Protein AF-A0A803LRV8-F1 (afdb_monomer)

Solvent-accessible surface area (backbone atoms only — not comparable to full-atom values): 10535 Å² total; per-residue (Å²): 112,64,69,65,28,49,77,67,75,46,43,37,45,46,74,54,75,53,70,78,48,88,88,41,68,70,56,27,52,53,43,50,54,52,35,53,53,49,38,50,53,53,53,70,73,47,57,72,76,58,30,72,78,51,70,85,55,91,39,33,21,61,47,45,51,51,50,50,62,68,47,49,60,54,51,52,56,48,49,52,49,48,52,51,52,57,74,69,48,54,33,82,89,49,55,65,70,59,40,48,52,55,53,48,55,49,51,55,52,51,52,74,70,55,84,71,82,88,80,89,73,87,46,74,67,55,50,53,49,51,53,52,50,52,51,54,52,43,50,50,52,28,51,54,52,62,73,20,50,52,76,85,48,49,67,59,50,53,55,52,71,67,40,96,63,73,62,52,54,68,59,49,46,69,68,48,58,81,69,76,118

pLDDT: mean 90.49, std 6.74, range [59.91, 97.62]

Mean predicted aligned error: 8.5 Å

InterPro domains:
  IPR061502 Copia/RE1/RE2-like, N-terminal domain [PF14223] (1-114)

Organism: Chenopodium quinoa (NCBI:txid63459)

Structure (mmCIF, N/CA/C/O backbone):
data_AF-A0A803LRV8-F1
#
_entry.id   AF-A0A803LRV8-F1
#
loop_
_atom_site.group_PDB
_atom_site.id
_atom_site.type_symbol
_atom_site.label_atom_id
_atom_site.label_alt_id
_atom_site.label_comp_id
_atom_site.label_asym_id
_atom_site.label_entity_id
_atom_site.label_seq_id
_atom_site.pdbx_PDB_ins_code
_atom_site.Cartn_x
_atom_site.Cartn_y
_atom_site.Cartn_z
_atom_site.occupancy
_atom_site.B_iso_or_equiv
_atom_site.auth_seq_id
_atom_site.auth_comp_id
_atom_site.auth_asym_id
_atom_site.auth_atom_id
_atom_site.pdbx_PDB_model_num
ATOM 1 N N . MET A 1 1 ? 4.566 -6.735 -13.066 1.00 74.75 1 MET A N 1
ATOM 2 C CA . MET A 1 1 ? 5.492 -6.751 -14.225 1.00 74.75 1 MET A CA 1
ATOM 3 C C . MET A 1 1 ? 6.902 -6.324 -13.827 1.00 74.75 1 MET A C 1
ATOM 5 O O . MET A 1 1 ? 7.850 -7.004 -14.194 1.00 74.75 1 MET A O 1
ATOM 9 N N . GLU A 1 2 ? 7.043 -5.263 -13.033 1.00 77.44 2 GLU A N 1
ATOM 10 C CA . GLU A 1 2 ? 8.333 -4.722 -12.584 1.00 77.44 2 GLU A CA 1
ATOM 11 C C . GLU A 1 2 ? 9.265 -5.753 -11.921 1.00 77.44 2 GLU A C 1
ATOM 13 O O . GLU A 1 2 ? 10.385 -5.941 -12.388 1.00 77.44 2 GLU A O 1
ATOM 18 N N . ILE A 1 3 ? 8.775 -6.519 -10.937 1.00 81.81 3 ILE A N 1
ATOM 19 C CA . ILE A 1 3 ? 9.545 -7.584 -10.259 1.00 81.81 3 ILE A CA 1
ATOM 20 C C . ILE A 1 3 ? 10.096 -8.617 -11.260 1.00 81.81 3 ILE A C 1
ATOM 22 O O . ILE A 1 3 ? 11.257 -9.018 -11.180 1.00 81.81 3 ILE A O 1
ATOM 26 N N . ALA A 1 4 ? 9.289 -9.020 -12.246 1.00 84.81 4 ALA A N 1
ATOM 27 C CA . ALA A 1 4 ? 9.693 -10.002 -13.254 1.00 84.81 4 ALA A CA 1
ATOM 28 C C . ALA A 1 4 ? 10.779 -9.458 -14.201 1.00 84.81 4 ALA A C 1
ATOM 30 O O . ALA A 1 4 ? 11.681 -10.198 -14.601 1.00 84.81 4 ALA A O 1
ATOM 31 N N . LEU A 1 5 ? 10.721 -8.167 -14.545 1.00 88.00 5 LEU A N 1
ATOM 32 C CA . LEU A 1 5 ? 11.748 -7.498 -15.348 1.00 88.00 5 LEU A CA 1
ATOM 33 C C . LEU A 1 5 ? 13.034 -7.274 -14.547 1.00 88.00 5 LEU A C 1
ATOM 35 O O . LEU A 1 5 ? 14.124 -7.505 -15.076 1.00 88.00 5 LEU A O 1
ATOM 39 N N . ALA A 1 6 ? 12.917 -6.876 -13.279 1.00 85.56 6 ALA A N 1
ATOM 40 C CA . ALA A 1 6 ? 14.042 -6.706 -12.364 1.00 85.56 6 ALA A CA 1
ATOM 41 C C . ALA A 1 6 ? 14.796 -8.030 -12.161 1.00 85.56 6 ALA A C 1
ATOM 43 O O . ALA A 1 6 ? 16.011 -8.078 -12.355 1.00 85.56 6 ALA A O 1
ATOM 44 N N . GLY A 1 7 ? 14.076 -9.132 -11.920 1.00 82.00 7 GLY A N 1
ATOM 45 C CA . GLY A 1 7 ? 14.662 -10.473 -11.801 1.00 82.00 7 GLY A CA 1
ATOM 46 C C . GLY A 1 7 ? 15.408 -10.947 -13.057 1.00 82.00 7 GLY A C 1
ATOM 47 O O . GLY A 1 7 ? 16.324 -11.759 -12.962 1.00 82.00 7 GLY A O 1
ATOM 48 N N . LYS A 1 8 ? 15.074 -10.407 -14.238 1.00 89.19 8 LYS A N 1
ATOM 49 C CA . LYS A 1 8 ? 15.756 -10.690 -15.515 1.00 89.19 8 LYS A CA 1
ATOM 50 C C . LYS A 1 8 ? 16.789 -9.631 -15.913 1.00 89.19 8 LYS A C 1
ATOM 52 O O . LYS A 1 8 ? 17.309 -9.703 -17.024 1.00 89.19 8 LYS A O 1
ATOM 57 N N . ARG A 1 9 ? 17.071 -8.644 -15.050 1.00 87.62 9 ARG A N 1
ATOM 58 C CA . ARG A 1 9 ? 17.944 -7.485 -15.336 1.00 87.62 9 ARG A CA 1
ATOM 59 C C . ARG A 1 9 ? 17.515 -6.686 -16.577 1.00 87.62 9 ARG A C 1
ATOM 61 O O . ARG A 1 9 ? 18.342 -6.125 -17.285 1.00 87.62 9 ARG A O 1
ATOM 68 N N . LYS A 1 10 ? 16.210 -6.642 -16.852 1.00 90.88 10 LYS A N 1
ATOM 69 C CA . LYS A 1 10 ? 15.618 -5.989 -18.033 1.00 90.88 10 LYS A CA 1
ATOM 70 C C . LYS A 1 10 ? 14.847 -4.709 -17.708 1.00 90.88 10 LYS A C 1
ATOM 72 O O . LYS A 1 10 ? 14.359 -4.057 -18.624 1.00 90.88 10 LYS A O 1
ATOM 77 N N . LEU A 1 11 ? 14.764 -4.319 -16.433 1.00 89.31 11 LEU A N 1
ATOM 78 C CA . LEU A 1 11 ? 14.016 -3.131 -16.000 1.00 89.31 11 LEU A CA 1
ATOM 79 C C . LEU A 1 11 ? 14.472 -1.846 -16.718 1.00 89.31 11 LEU A C 1
ATOM 81 O O . LEU A 1 11 ? 13.642 -1.024 -17.093 1.00 89.31 11 LEU A O 1
ATOM 85 N N . GLY A 1 12 ? 15.773 -1.727 -17.004 1.00 88.31 12 GLY A N 1
ATOM 86 C CA . GLY A 1 12 ? 16.351 -0.553 -17.660 1.00 88.31 12 GLY A CA 1
ATOM 87 C C . GLY A 1 12 ? 15.839 -0.252 -19.076 1.00 88.31 12 GLY A C 1
ATOM 88 O O . GLY A 1 12 ? 15.931 0.885 -19.526 1.00 88.31 12 GLY A O 1
ATOM 89 N N . PHE A 1 13 ? 15.271 -1.240 -19.774 1.00 92.06 13 PHE A N 1
ATOM 90 C CA . PHE A 1 13 ? 14.656 -1.049 -21.097 1.00 92.06 13 PHE A CA 1
ATOM 91 C C . PHE A 1 13 ? 13.281 -0.372 -21.022 1.00 92.06 13 PHE A C 1
ATOM 93 O O . PHE A 1 13 ? 12.809 0.197 -22.004 1.00 92.06 13 PHE A O 1
ATOM 100 N N . VAL A 1 14 ? 12.619 -0.466 -19.870 1.00 91.75 14 VAL A N 1
ATOM 101 C CA . VAL A 1 14 ? 11.311 0.142 -19.614 1.00 91.75 14 VAL A CA 1
ATOM 102 C C . VAL A 1 14 ? 11.492 1.536 -19.017 1.00 91.75 14 VAL A C 1
ATOM 104 O O . VAL A 1 14 ? 10.871 2.491 -19.474 1.00 91.75 14 VAL A O 1
ATOM 107 N N . THR A 1 15 ? 12.425 1.682 -18.074 1.00 87.56 15 THR A N 1
ATOM 108 C CA . THR A 1 15 ? 12.762 2.979 -17.462 1.00 87.56 15 THR A CA 1
ATOM 109 C C . THR A 1 15 ? 13.596 3.889 -18.371 1.00 87.56 15 THR A C 1
ATOM 111 O O . THR A 1 15 ? 13.808 5.052 -18.042 1.00 87.56 15 THR A O 1
ATOM 114 N N . GLY A 1 16 ? 14.106 3.373 -19.495 1.00 88.25 16 GLY A N 1
ATOM 115 C CA . GLY A 1 16 ? 14.951 4.121 -20.431 1.00 88.25 16 GLY A CA 1
ATOM 116 C C . GLY A 1 16 ? 16.384 4.361 -19.939 1.00 88.25 16 GLY A C 1
ATOM 117 O O . GLY A 1 16 ? 17.140 5.094 -20.580 1.00 88.25 16 GLY A O 1
ATOM 118 N N . THR A 1 17 ? 16.789 3.748 -18.820 1.00 89.38 17 THR A N 1
ATOM 119 C CA . THR A 1 17 ? 18.164 3.856 -18.307 1.00 89.38 17 THR A CA 1
ATOM 120 C C . THR A 1 17 ? 19.165 3.076 -19.160 1.00 89.38 17 THR A C 1
ATOM 122 O O . THR A 1 17 ? 20.326 3.472 -19.242 1.00 89.38 17 THR A O 1
ATOM 125 N N . LEU A 1 18 ? 18.728 2.004 -19.833 1.00 89.38 18 LEU A N 1
ATOM 126 C CA . LEU A 1 18 ? 19.538 1.259 -20.801 1.00 89.38 18 LEU A CA 1
ATOM 127 C C . LEU A 1 18 ? 19.346 1.830 -22.206 1.00 89.38 18 LEU A C 1
ATOM 129 O O . LEU A 1 18 ? 18.330 1.581 -22.858 1.00 89.38 18 LEU A O 1
ATOM 133 N N . ARG A 1 19 ? 20.350 2.565 -22.684 1.00 88.81 19 ARG A N 1
ATOM 134 C CA . ARG A 1 19 ? 20.363 3.153 -24.027 1.00 88.81 19 ARG A CA 1
ATOM 135 C C . ARG A 1 19 ? 20.983 2.200 -25.041 1.00 88.81 19 ARG A C 1
ATOM 137 O O . ARG A 1 19 ? 21.849 1.398 -24.697 1.00 88.81 19 ARG A O 1
ATOM 144 N N . LYS A 1 20 ? 20.521 2.311 -26.283 1.00 89.56 20 LYS A N 1
ATOM 145 C CA . LYS A 1 20 ? 21.106 1.611 -27.420 1.00 89.56 20 LYS A CA 1
ATOM 146 C C . LYS A 1 20 ? 22.528 2.128 -27.654 1.00 89.56 20 LYS A C 1
ATOM 148 O O . LYS A 1 20 ? 22.753 3.336 -27.632 1.00 89.56 20 LYS A O 1
ATOM 153 N N . ASP A 1 21 ? 23.461 1.204 -27.847 1.00 89.62 21 ASP A N 1
ATOM 154 C CA . ASP A 1 21 ? 24.819 1.518 -28.289 1.00 89.62 21 ASP A CA 1
ATOM 155 C C . ASP A 1 21 ? 24.792 1.740 -29.809 1.00 89.62 21 ASP A C 1
ATOM 157 O O . ASP A 1 21 ? 24.164 0.964 -30.533 1.00 89.62 21 ASP A O 1
ATOM 161 N N . HIS A 1 22 ? 25.399 2.827 -30.280 1.00 90.00 22 HIS A N 1
ATOM 162 C CA . HIS A 1 22 ? 25.436 3.186 -31.700 1.00 90.00 22 HIS A CA 1
ATOM 163 C C . HIS A 1 22 ? 26.793 2.905 -32.350 1.00 90.00 22 HIS A C 1
ATOM 165 O O . HIS A 1 22 ? 26.866 2.880 -33.577 1.00 90.00 22 HIS A O 1
ATOM 171 N N . ASP A 1 23 ? 27.829 2.664 -31.545 1.00 92.62 23 ASP A N 1
ATOM 172 C CA . ASP A 1 23 ? 29.198 2.447 -32.011 1.00 92.62 23 ASP A CA 1
ATOM 173 C C . ASP A 1 23 ? 29.531 0.946 -32.102 1.00 92.62 23 ASP A C 1
ATOM 175 O O . ASP A 1 23 ? 30.424 0.544 -32.847 1.00 92.62 23 ASP A O 1
ATOM 179 N N . ASP A 1 24 ? 28.792 0.102 -31.372 1.00 94.38 24 ASP A N 1
ATOM 180 C CA . ASP A 1 24 ? 28.942 -1.356 -31.349 1.00 94.38 24 ASP A CA 1
ATOM 181 C C . ASP A 1 24 ? 27.703 -2.055 -31.939 1.00 94.38 24 ASP A C 1
ATOM 183 O O . ASP A 1 24 ? 26.645 -2.150 -31.308 1.00 94.38 24 ASP A O 1
ATOM 187 N N . GLU A 1 25 ? 27.840 -2.571 -33.164 1.00 92.62 25 GLU A N 1
ATOM 188 C CA . GLU A 1 25 ? 26.757 -3.227 -33.910 1.00 92.62 25 GLU A CA 1
ATOM 189 C C . GLU A 1 25 ? 26.212 -4.475 -33.195 1.00 92.62 25 GLU A C 1
ATOM 191 O O . GLU A 1 25 ? 25.000 -4.692 -33.160 1.00 92.62 25 GLU A O 1
ATOM 196 N N . VAL A 1 26 ? 27.079 -5.246 -32.529 1.00 93.94 26 VAL A N 1
ATOM 197 C CA . VAL A 1 26 ? 26.681 -6.462 -31.801 1.00 93.94 26 VAL A CA 1
ATOM 198 C C . VAL A 1 26 ? 25.835 -6.096 -30.583 1.00 93.94 26 VAL A C 1
ATOM 200 O O . VAL A 1 26 ? 24.794 -6.709 -30.322 1.00 93.94 26 VAL A O 1
ATOM 203 N N . LYS A 1 27 ? 26.242 -5.067 -29.831 1.00 91.12 27 LYS A N 1
ATOM 204 C CA . LYS A 1 27 ? 25.447 -4.571 -28.696 1.00 91.12 27 LYS A CA 1
ATOM 205 C C . LYS A 1 27 ? 24.143 -3.921 -29.148 1.00 91.12 27 LYS A C 1
ATOM 207 O O . LYS A 1 27 ? 23.125 -4.091 -28.476 1.00 91.12 27 LYS A O 1
ATOM 212 N N . SER A 1 28 ? 24.167 -3.204 -30.269 1.00 90.19 28 SER A N 1
ATOM 213 C CA . SER A 1 28 ? 22.994 -2.593 -30.898 1.00 90.19 28 SER A CA 1
ATOM 214 C C . SER A 1 28 ? 21.930 -3.644 -31.241 1.00 90.19 28 SER A C 1
ATOM 216 O O . SER A 1 28 ? 20.774 -3.510 -30.830 1.00 90.19 28 SER A O 1
ATOM 218 N N . GLU A 1 29 ? 22.318 -4.735 -31.906 1.00 93.50 29 GLU A N 1
ATOM 219 C CA . GLU A 1 29 ? 21.417 -5.840 -32.258 1.00 93.50 29 GLU A CA 1
ATOM 220 C C . GLU A 1 29 ? 20.879 -6.570 -31.013 1.00 93.50 29 GLU A C 1
ATOM 222 O O . GLU A 1 29 ? 19.677 -6.848 -30.896 1.00 93.50 29 GLU A O 1
ATOM 227 N N . ALA A 1 30 ? 21.748 -6.833 -30.031 1.00 92.25 30 ALA A N 1
ATOM 228 C CA . ALA A 1 30 ? 21.349 -7.452 -28.769 1.00 92.25 30 ALA A CA 1
ATOM 229 C C . ALA A 1 30 ? 20.340 -6.585 -27.992 1.00 92.25 30 ALA A C 1
ATOM 231 O O . ALA A 1 30 ? 19.389 -7.109 -27.393 1.00 92.25 30 ALA A O 1
ATOM 232 N N . TRP A 1 31 ? 20.520 -5.259 -28.017 1.00 94.62 31 TRP A N 1
ATOM 233 C CA . TRP A 1 31 ? 19.587 -4.303 -27.427 1.00 94.62 31 TRP A CA 1
ATOM 234 C C . TRP A 1 31 ? 18.229 -4.348 -28.138 1.00 94.62 31 TRP A C 1
ATOM 236 O O . TRP A 1 31 ? 17.209 -4.482 -27.461 1.00 94.62 31 TRP A O 1
ATOM 246 N N . GLU A 1 32 ? 18.199 -4.335 -29.475 1.00 93.69 32 GLU A N 1
ATOM 247 C CA . GLU A 1 32 ? 16.951 -4.391 -30.259 1.00 93.69 32 GLU A CA 1
ATOM 248 C C . GLU A 1 32 ? 16.164 -5.683 -30.025 1.00 93.69 32 GLU A C 1
ATOM 250 O O . GLU A 1 32 ? 14.937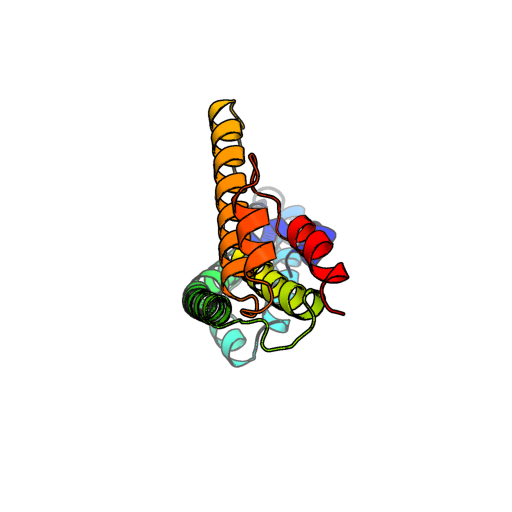 -5.668 -29.871 1.00 93.69 32 GLU A O 1
ATOM 255 N N . THR A 1 33 ? 16.875 -6.805 -29.909 1.00 93.88 33 THR A N 1
ATOM 256 C CA . THR A 1 33 ? 16.275 -8.101 -29.575 1.00 93.88 33 THR A CA 1
ATOM 257 C C . THR A 1 33 ? 15.608 -8.058 -28.198 1.00 93.88 33 THR A C 1
ATOM 259 O O . THR A 1 33 ? 14.476 -8.518 -28.017 1.00 93.88 33 THR A O 1
ATOM 262 N N . CYS A 1 34 ? 16.282 -7.469 -27.205 1.00 94.25 34 CYS A N 1
ATOM 263 C CA . CYS A 1 34 ? 15.735 -7.321 -25.859 1.00 94.25 34 CYS A CA 1
ATOM 264 C C . CYS A 1 34 ? 14.548 -6.352 -25.811 1.00 94.25 34 CYS A C 1
ATOM 266 O O . CYS A 1 34 ? 13.550 -6.658 -25.158 1.00 94.25 34 CYS A O 1
ATOM 268 N N . ASN A 1 35 ? 14.641 -5.225 -26.513 1.00 95.00 35 ASN A N 1
ATOM 269 C CA . ASN A 1 35 ? 13.576 -4.238 -26.655 1.00 95.00 35 ASN A CA 1
ATOM 270 C C . ASN A 1 35 ? 12.315 -4.875 -27.273 1.00 95.00 35 ASN A C 1
ATOM 272 O O . ASN A 1 35 ? 11.238 -4.817 -26.679 1.00 95.00 35 ASN A O 1
ATOM 276 N N . SER A 1 36 ? 12.464 -5.608 -28.381 1.00 94.38 36 SER A N 1
ATOM 277 C CA . SER A 1 36 ? 11.365 -6.319 -29.057 1.00 94.38 36 SER A CA 1
ATOM 278 C C . SER A 1 36 ? 10.714 -7.392 -28.177 1.00 94.38 36 SER A C 1
ATOM 280 O O . SER A 1 36 ? 9.489 -7.524 -28.138 1.00 94.38 36 SER A O 1
ATOM 282 N N . MET A 1 37 ? 11.518 -8.141 -27.415 1.00 93.94 37 MET A N 1
ATOM 283 C CA . MET A 1 37 ? 11.020 -9.131 -26.454 1.00 93.94 37 MET A CA 1
ATOM 284 C C . MET A 1 37 ? 10.141 -8.484 -25.376 1.00 93.94 37 MET A C 1
ATOM 286 O O . MET A 1 37 ? 9.076 -9.007 -25.048 1.00 93.94 37 MET A O 1
ATOM 290 N N . ILE A 1 38 ? 10.564 -7.338 -24.844 1.00 94.38 38 ILE A N 1
ATOM 291 C CA . ILE A 1 38 ? 9.814 -6.616 -23.812 1.00 94.38 38 ILE A CA 1
ATOM 292 C C . ILE A 1 38 ? 8.534 -6.018 -24.395 1.00 94.38 38 ILE A C 1
ATOM 294 O O . ILE A 1 38 ? 7.486 -6.140 -23.766 1.00 94.38 38 ILE A O 1
ATOM 298 N N . ILE A 1 39 ? 8.581 -5.452 -25.607 1.00 94.12 39 ILE A N 1
ATOM 299 C CA . ILE A 1 39 ? 7.379 -4.996 -26.323 1.00 94.12 39 ILE A CA 1
ATOM 300 C C . ILE A 1 39 ? 6.373 -6.147 -26.447 1.00 94.12 39 ILE A C 1
ATOM 302 O O . ILE A 1 39 ? 5.209 -5.977 -26.092 1.00 94.12 39 ILE A O 1
ATOM 306 N N . SER A 1 40 ? 6.816 -7.339 -26.857 1.00 93.25 40 SER A N 1
ATOM 307 C CA . SER A 1 40 ? 5.953 -8.525 -26.954 1.00 93.25 40 SER A CA 1
ATOM 308 C C . SER A 1 40 ? 5.308 -8.896 -25.611 1.00 93.25 40 SER A C 1
ATOM 310 O O . SER A 1 40 ? 4.101 -9.136 -25.548 1.00 93.25 40 SER A O 1
ATOM 312 N N . TRP A 1 41 ? 6.070 -8.862 -24.511 1.00 93.69 41 TRP A N 1
ATOM 313 C CA . TRP A 1 41 ? 5.527 -9.104 -23.170 1.00 93.69 41 TRP A CA 1
ATOM 314 C C . TRP A 1 41 ? 4.501 -8.056 -22.745 1.00 93.69 41 TRP A C 1
ATOM 316 O O . TRP A 1 41 ? 3.465 -8.418 -22.186 1.00 93.69 41 TRP A O 1
ATOM 326 N N . ILE A 1 42 ? 4.746 -6.774 -23.029 1.00 92.50 42 ILE A N 1
ATOM 327 C CA . ILE A 1 42 ? 3.789 -5.717 -22.697 1.00 92.50 42 ILE A CA 1
ATOM 328 C C . ILE A 1 42 ? 2.514 -5.885 -23.529 1.00 92.50 42 ILE A C 1
ATOM 330 O O . ILE A 1 42 ? 1.422 -5.929 -22.963 1.00 92.50 42 ILE A O 1
ATOM 334 N N . LEU A 1 43 ? 2.635 -6.077 -24.846 1.00 92.06 43 LEU A N 1
ATOM 335 C CA . LEU A 1 43 ? 1.495 -6.305 -25.740 1.00 92.06 43 LEU A CA 1
ATOM 336 C C . LEU A 1 43 ? 0.691 -7.563 -25.373 1.00 92.06 43 LEU A C 1
ATOM 338 O O . LEU A 1 43 ? -0.510 -7.602 -25.629 1.00 92.06 43 LEU A O 1
ATOM 342 N N . GLY A 1 44 ? 1.334 -8.583 -24.795 1.00 92.44 44 GLY A N 1
ATOM 343 C 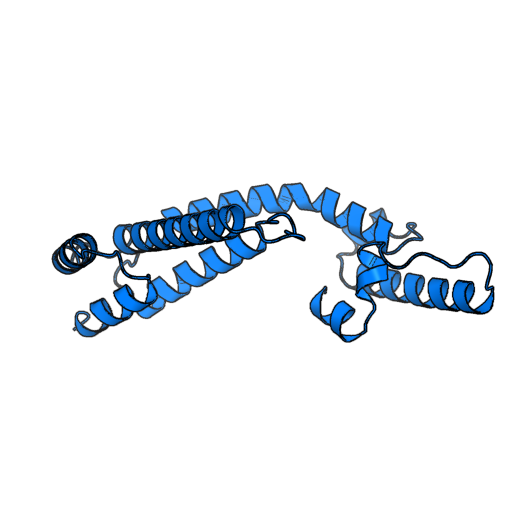CA . GLY A 1 44 ? 0.677 -9.792 -24.287 1.00 92.44 44 GLY A CA 1
ATOM 344 C C . GLY A 1 44 ? 0.009 -9.625 -22.917 1.00 92.44 44 GLY A C 1
ATOM 345 O O . GLY A 1 44 ? -0.809 -10.457 -22.540 1.00 92.44 44 GLY A O 1
ATOM 346 N N . SER A 1 45 ? 0.339 -8.564 -22.177 1.00 90.06 45 SER A N 1
ATOM 347 C CA . SER A 1 45 ? -0.200 -8.294 -20.835 1.00 90.06 45 SER A CA 1
ATOM 348 C C . SER A 1 45 ? -1.401 -7.347 -20.817 1.00 90.06 45 SER A C 1
ATOM 350 O O . SER A 1 45 ? -2.074 -7.223 -19.796 1.00 90.06 45 SER A O 1
ATOM 352 N N . VAL A 1 46 ? -1.665 -6.661 -21.931 1.00 91.06 46 VAL A N 1
ATOM 353 C CA . VAL A 1 46 ? -2.749 -5.681 -22.053 1.00 91.06 46 VAL A CA 1
ATOM 354 C C . VAL A 1 46 ? -3.940 -6.263 -22.812 1.00 91.06 46 VAL A C 1
ATOM 356 O O . VAL A 1 46 ? -3.811 -7.209 -23.588 1.00 91.06 46 VAL A O 1
ATOM 359 N N . SER A 1 47 ? -5.121 -5.674 -22.624 1.00 92.25 47 SER A N 1
ATOM 360 C CA . SER A 1 47 ? -6.307 -6.052 -23.395 1.00 92.25 47 SER A CA 1
ATOM 361 C C . SER A 1 47 ? -6.154 -5.700 -24.881 1.00 92.25 47 SER A C 1
ATOM 363 O O . SER A 1 47 ? -5.410 -4.789 -25.253 1.00 92.25 47 SER A O 1
ATOM 365 N N . ASN A 1 48 ? -6.908 -6.382 -25.751 1.00 91.81 48 ASN A N 1
ATOM 366 C CA . ASN A 1 48 ? -6.854 -6.156 -27.202 1.00 91.81 48 ASN A CA 1
ATOM 367 C C . ASN A 1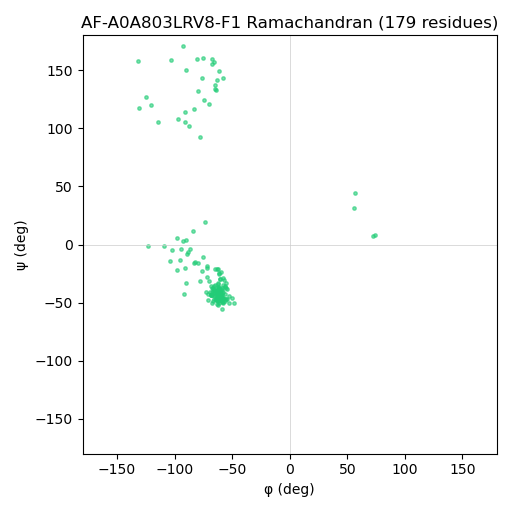 48 ? -7.138 -4.697 -27.602 1.00 91.81 48 ASN A C 1
ATOM 369 O O . ASN A 1 48 ? -6.502 -4.183 -28.521 1.00 91.81 48 ASN A O 1
ATOM 373 N N . SER A 1 49 ? -8.045 -4.013 -26.899 1.00 91.00 49 SER A N 1
ATOM 374 C CA . SER A 1 49 ? -8.364 -2.604 -27.160 1.00 91.00 49 SER A CA 1
ATOM 375 C C . SER A 1 49 ? -7.192 -1.670 -26.847 1.00 91.00 49 SER A C 1
ATOM 377 O O . SER A 1 49 ? -6.944 -0.718 -27.583 1.00 91.00 49 SER A O 1
ATOM 379 N N . ILE A 1 50 ? -6.431 -1.955 -25.787 1.00 90.31 50 ILE A N 1
ATOM 380 C CA . ILE A 1 50 ? -5.213 -1.210 -25.454 1.00 90.31 50 ILE A CA 1
ATOM 381 C C . ILE A 1 50 ? -4.125 -1.544 -26.473 1.00 90.31 50 ILE A C 1
ATOM 383 O O . ILE A 1 50 ? -3.528 -0.633 -27.043 1.00 90.31 50 ILE A O 1
ATOM 387 N N . LYS A 1 51 ? -3.920 -2.833 -26.769 1.00 92.12 51 LYS A N 1
ATOM 388 C CA . LYS A 1 51 ? -2.913 -3.319 -27.721 1.00 92.12 51 LYS A CA 1
ATOM 389 C C . LYS A 1 51 ? -2.987 -2.595 -29.067 1.00 92.12 51 LYS A C 1
ATOM 391 O O . LYS A 1 51 ? -1.961 -2.135 -29.556 1.00 92.12 51 LYS A O 1
ATOM 396 N N . GLN A 1 52 ? -4.186 -2.429 -29.630 1.00 90.50 52 GLN A N 1
ATOM 397 C CA . GLN A 1 52 ? -4.394 -1.742 -30.914 1.00 90.50 52 GLN A CA 1
ATOM 398 C C . GLN A 1 52 ? -3.854 -0.305 -30.940 1.00 90.50 52 GLN A C 1
ATOM 400 O O . GLN A 1 52 ? -3.410 0.1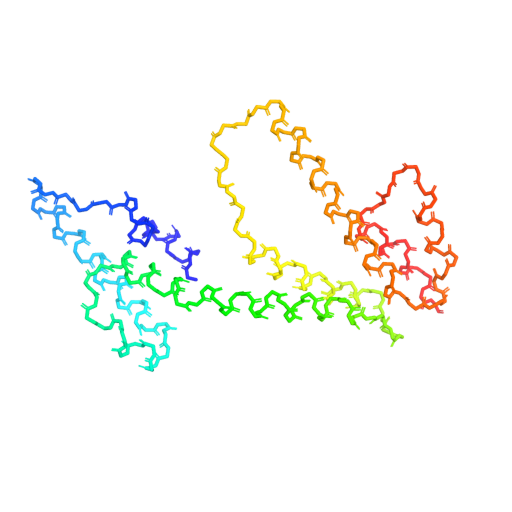57 -31.984 1.00 90.50 52 GLN A O 1
ATOM 405 N N . SER A 1 53 ? -3.85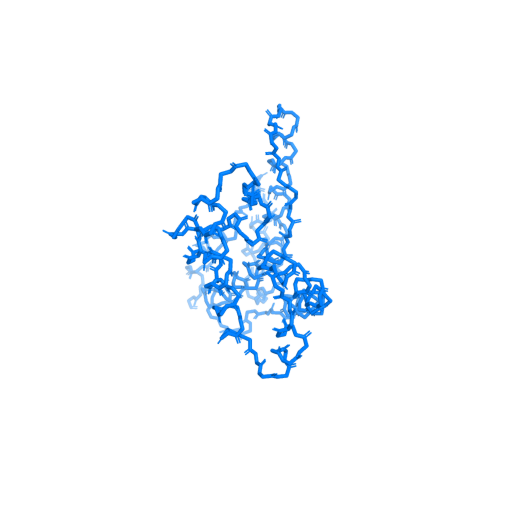1 0.388 -29.800 1.00 88.38 53 SER A N 1
ATOM 406 C CA . SER A 1 53 ? -3.362 1.769 -29.713 1.00 88.38 53 SER A CA 1
ATOM 407 C C . SER A 1 53 ? -1.843 1.905 -29.561 1.00 88.38 53 SER A C 1
ATOM 409 O O . SER A 1 53 ? -1.321 2.991 -29.778 1.00 88.38 53 SER A O 1
ATOM 411 N N . ILE A 1 54 ? -1.135 0.828 -29.200 1.00 89.31 54 ILE A N 1
ATOM 412 C CA . ILE A 1 54 ? 0.309 0.858 -28.892 1.00 89.31 54 ILE A CA 1
ATOM 413 C C . ILE A 1 54 ? 1.147 -0.103 -29.748 1.00 89.31 54 ILE A C 1
ATOM 415 O O . ILE A 1 54 ? 2.365 -0.147 -29.611 1.00 89.31 54 ILE A O 1
ATOM 419 N N . VAL A 1 55 ? 0.516 -0.875 -30.639 1.00 88.81 55 VAL A N 1
ATOM 420 C CA . VAL A 1 55 ? 1.168 -1.944 -31.420 1.00 88.81 55 VAL A CA 1
ATOM 421 C C . VAL A 1 55 ? 2.288 -1.452 -32.345 1.00 88.81 55 VAL A C 1
ATOM 423 O O . VAL A 1 55 ? 3.188 -2.221 -32.659 1.00 88.81 55 VAL A O 1
ATOM 426 N N . PHE A 1 56 ? 2.259 -0.183 -32.759 1.00 89.00 56 PHE A N 1
ATOM 427 C CA . PHE A 1 56 ? 3.257 0.410 -33.659 1.00 89.00 56 PHE A CA 1
ATOM 428 C C . PHE A 1 56 ? 4.418 1.101 -32.926 1.00 89.00 56 PHE A C 1
ATOM 430 O O . PHE A 1 56 ? 5.274 1.711 -33.566 1.00 89.00 56 PHE A O 1
ATOM 437 N N . VAL A 1 57 ? 4.455 1.048 -31.591 1.00 89.25 57 VAL A N 1
ATOM 438 C CA . VAL A 1 57 ? 5.532 1.662 -30.812 1.00 89.25 57 VAL A CA 1
ATOM 439 C C . VAL A 1 57 ? 6.736 0.720 -30.752 1.00 89.25 57 VAL A C 1
ATOM 441 O O . VAL A 1 57 ? 6.675 -0.343 -30.143 1.00 89.25 57 VAL A O 1
ATOM 444 N N . ASN A 1 58 ? 7.858 1.153 -31.331 1.00 90.31 58 ASN A N 1
ATOM 445 C CA . ASN A 1 58 ? 9.084 0.351 -31.448 1.00 90.31 58 ASN A CA 1
ATOM 446 C C . ASN A 1 58 ? 10.055 0.500 -30.266 1.00 90.31 58 ASN A C 1
ATOM 448 O O . ASN A 1 58 ? 11.147 -0.053 -30.295 1.00 90.31 58 ASN A O 1
ATOM 452 N N . SER A 1 59 ? 9.694 1.252 -29.227 1.00 92.81 59 SER A N 1
ATOM 453 C CA . SER A 1 59 ? 10.504 1.407 -28.015 1.00 92.81 59 SER A CA 1
ATOM 454 C C . SER A 1 59 ? 9.711 0.927 -26.811 1.00 92.81 59 SER A C 1
ATOM 456 O O . SER A 1 59 ? 8.661 1.491 -26.504 1.00 92.81 59 SER A O 1
ATOM 458 N N . SER A 1 60 ? 10.224 -0.076 -26.096 1.00 92.75 60 SER A N 1
ATOM 459 C CA . SER A 1 60 ? 9.612 -0.565 -24.859 1.00 92.75 60 SER A CA 1
ATOM 460 C C . SER A 1 60 ? 9.479 0.535 -23.811 1.00 92.75 60 SER A C 1
ATOM 462 O O . SER A 1 60 ? 8.488 0.560 -23.086 1.00 92.75 60 SER A O 1
ATOM 464 N N . SER A 1 61 ? 10.444 1.459 -23.754 1.00 92.94 61 SER A N 1
ATOM 465 C CA . SER A 1 61 ? 10.397 2.600 -22.838 1.00 92.94 61 SER A CA 1
ATOM 466 C C . SER A 1 61 ? 9.280 3.567 -23.216 1.00 92.94 61 SER A C 1
ATOM 468 O O . SER A 1 61 ? 8.438 3.873 -22.379 1.00 92.94 61 SER A O 1
ATOM 470 N N . HIS A 1 62 ? 9.200 3.976 -24.487 1.00 91.06 62 HIS A N 1
ATOM 471 C CA . HIS A 1 62 ? 8.143 4.888 -24.933 1.00 91.06 62 HIS A CA 1
ATOM 472 C C . HIS A 1 62 ? 6.748 4.276 -24.765 1.00 91.06 62 HIS A C 1
ATOM 474 O O . HIS A 1 62 ? 5.827 4.940 -24.294 1.00 91.06 62 HIS A O 1
ATOM 480 N N . LEU A 1 63 ? 6.609 2.992 -25.105 1.00 92.44 63 LEU A N 1
ATOM 481 C CA . LEU A 1 63 ? 5.371 2.239 -24.947 1.00 92.44 63 LEU A CA 1
ATOM 482 C C . LEU A 1 63 ? 4.933 2.224 -23.477 1.00 92.44 63 LEU A C 1
ATOM 484 O O . LEU A 1 63 ? 3.771 2.499 -23.178 1.00 92.44 63 LEU A O 1
ATOM 488 N N . TRP A 1 64 ? 5.861 1.949 -22.558 1.00 91.75 64 TRP A N 1
ATOM 489 C CA . TRP A 1 64 ? 5.577 1.976 -21.128 1.00 91.75 64 TRP A CA 1
ATOM 490 C C . TRP A 1 64 ? 5.178 3.364 -20.629 1.00 91.75 64 TRP A C 1
ATOM 492 O O . TRP A 1 64 ? 4.160 3.481 -19.954 1.00 91.75 64 TRP A O 1
ATOM 502 N N . THR A 1 65 ? 5.914 4.413 -21.005 1.00 88.19 65 THR A N 1
ATOM 503 C CA . THR A 1 65 ? 5.585 5.796 -20.628 1.00 88.19 65 THR A CA 1
ATOM 504 C C . THR A 1 65 ? 4.207 6.212 -21.142 1.00 88.19 65 THR A C 1
ATOM 506 O O . THR A 1 65 ? 3.463 6.883 -20.431 1.00 88.19 65 THR A O 1
ATOM 509 N N . GLU A 1 66 ? 3.819 5.797 -22.349 1.00 88.44 66 GLU A N 1
ATOM 510 C CA . GLU A 1 66 ? 2.491 6.098 -22.892 1.00 88.44 66 GLU A CA 1
ATOM 511 C C . GLU A 1 66 ? 1.377 5.373 -22.121 1.00 88.44 66 GLU A C 1
ATOM 513 O O . GLU A 1 66 ? 0.341 5.973 -21.820 1.00 88.44 66 GLU A O 1
ATOM 518 N N . LEU A 1 67 ? 1.591 4.107 -21.741 1.00 88.62 67 LEU A N 1
ATOM 519 C CA . LEU A 1 67 ? 0.663 3.375 -20.873 1.00 88.62 67 LEU A CA 1
ATOM 520 C C . LEU A 1 67 ? 0.553 4.037 -19.496 1.00 88.62 67 LEU A C 1
ATOM 522 O O . LEU A 1 67 ? -0.556 4.290 -19.027 1.00 88.62 67 LEU A O 1
ATOM 526 N N . GLU A 1 68 ? 1.681 4.362 -18.873 1.00 84.75 68 GLU A N 1
ATOM 527 C CA . GLU A 1 68 ? 1.732 5.053 -17.586 1.00 84.75 68 GLU A CA 1
ATOM 528 C C . GLU A 1 68 ? 0.973 6.383 -17.644 1.00 84.75 68 GLU A C 1
ATOM 530 O O . GLU A 1 68 ? 0.076 6.630 -16.835 1.00 84.75 68 GLU A O 1
ATOM 535 N N . ARG A 1 69 ? 1.238 7.205 -18.666 1.00 82.38 69 ARG A N 1
ATOM 536 C CA . ARG A 1 69 ? 0.544 8.476 -18.893 1.00 82.38 69 ARG A CA 1
ATOM 537 C C . ARG A 1 69 ? -0.957 8.270 -19.062 1.00 82.38 69 ARG A C 1
ATOM 539 O O . ARG A 1 69 ? -1.745 8.971 -18.427 1.00 82.38 69 ARG A O 1
ATOM 546 N N . ARG A 1 70 ? -1.371 7.306 -19.887 1.00 83.50 70 ARG A N 1
ATOM 547 C CA . ARG A 1 70 ? -2.786 7.034 -20.174 1.00 83.50 70 ARG A CA 1
ATOM 548 C C . ARG A 1 70 ? -3.553 6.543 -18.949 1.00 83.50 70 ARG A C 1
ATOM 550 O O . ARG A 1 70 ? -4.699 6.944 -18.752 1.00 83.50 70 ARG A O 1
ATOM 557 N N . PHE A 1 71 ? -2.940 5.693 -18.130 1.00 78.25 71 PHE A N 1
ATOM 558 C CA . PHE A 1 71 ? -3.588 5.103 -16.957 1.00 78.25 71 PHE A CA 1
ATOM 559 C C . PHE A 1 71 ? -3.335 5.881 -15.656 1.00 78.25 71 PHE A C 1
ATOM 561 O O . PHE A 1 71 ? -3.993 5.612 -14.653 1.00 78.25 71 PHE A O 1
ATOM 568 N N . SER A 1 72 ? -2.511 6.934 -15.682 1.00 72.06 72 SER A N 1
ATOM 569 C CA . SER A 1 72 ? -2.307 7.848 -14.547 1.00 72.06 72 SER A CA 1
ATOM 570 C C . SER A 1 72 ? -3.611 8.475 -14.020 1.00 72.06 72 SER A C 1
ATOM 572 O O . SER A 1 72 ? -3.804 8.572 -12.809 1.00 72.06 72 SER A O 1
ATOM 574 N N . LEU A 1 73 ? -4.565 8.818 -14.900 1.00 61.53 73 LEU A N 1
ATOM 575 C CA . LEU A 1 73 ? -5.898 9.307 -14.508 1.00 61.53 73 LEU A CA 1
ATOM 576 C C . LEU A 1 73 ? -6.723 8.235 -13.781 1.00 61.53 73 LEU A C 1
ATOM 578 O O . LEU A 1 73 ? -7.442 8.543 -12.830 1.00 61.53 73 LEU A O 1
ATOM 582 N N . THR A 1 74 ? -6.579 6.967 -14.184 1.00 63.56 74 THR A N 1
ATOM 583 C CA . THR A 1 74 ? -7.232 5.836 -13.502 1.00 63.56 74 THR A CA 1
ATOM 584 C C . THR A 1 74 ? -6.684 5.679 -12.086 1.00 63.56 74 THR A C 1
ATOM 586 O O . THR A 1 74 ? -7.458 5.411 -11.170 1.00 63.56 74 THR A O 1
ATOM 589 N N . ASN A 1 75 ? -5.393 5.959 -11.869 1.00 76.94 75 ASN A N 1
ATOM 590 C CA . ASN A 1 75 ? -4.817 5.992 -10.524 1.00 76.94 75 ASN A CA 1
ATOM 591 C C . ASN A 1 75 ? -5.471 7.082 -9.662 1.00 76.94 75 ASN A C 1
ATOM 593 O O . ASN A 1 75 ? -5.710 6.847 -8.483 1.00 76.94 75 ASN A O 1
ATOM 597 N N . GLY A 1 76 ? -5.832 8.238 -10.230 1.00 83.50 76 GLY A N 1
ATOM 598 C CA . GLY A 1 76 ? -6.586 9.284 -9.526 1.00 83.50 76 GLY A CA 1
ATOM 599 C C . GLY A 1 76 ? -7.975 8.818 -9.076 1.00 83.50 76 GLY A C 1
ATOM 600 O O . GLY A 1 76 ? -8.307 8.900 -7.892 1.00 83.50 76 GLY A O 1
ATOM 601 N N . SER A 1 77 ? -8.773 8.258 -9.991 1.00 87.19 77 SER A N 1
ATOM 602 C CA . SER A 1 77 ? -10.093 7.701 -9.655 1.00 87.19 77 SER A CA 1
ATOM 603 C C . SER A 1 77 ? -10.002 6.534 -8.666 1.00 87.19 77 SER A C 1
ATOM 605 O O . SER A 1 77 ? -10.826 6.436 -7.755 1.00 87.19 77 SER A O 1
ATOM 607 N N . ARG A 1 78 ? -8.984 5.672 -8.802 1.00 89.50 78 ARG A N 1
ATOM 608 C CA . ARG A 1 78 ? -8.732 4.555 -7.883 1.00 89.50 78 ARG A CA 1
ATOM 609 C C . ARG A 1 78 ? -8.351 5.052 -6.493 1.00 89.50 78 ARG A C 1
ATOM 611 O O . ARG A 1 78 ? -8.970 4.615 -5.531 1.00 89.50 78 ARG A O 1
ATOM 618 N N . LYS A 1 79 ? -7.431 6.019 -6.388 1.00 91.06 79 LYS A N 1
ATOM 619 C CA . LYS A 1 79 ? -7.085 6.688 -5.123 1.00 91.06 79 LYS A CA 1
ATOM 620 C C . LYS A 1 79 ? -8.314 7.288 -4.460 1.00 91.06 79 LYS A C 1
ATOM 622 O O . LYS A 1 79 ? -8.513 7.083 -3.269 1.00 91.06 79 LYS A O 1
ATOM 627 N N . HIS A 1 80 ? -9.152 8.001 -5.211 1.00 92.00 80 HIS A N 1
ATOM 628 C CA . HIS A 1 80 ? -10.381 8.579 -4.668 1.00 92.00 80 HIS A CA 1
ATOM 629 C C . HIS A 1 80 ? -11.327 7.496 -4.129 1.00 92.00 80 HIS A C 1
ATOM 631 O O . HIS A 1 80 ? -11.845 7.624 -3.022 1.00 92.00 80 HIS A O 1
ATOM 637 N N . LYS A 1 81 ? -11.527 6.407 -4.882 1.00 94.38 81 LYS A N 1
ATOM 638 C CA . LYS A 1 81 ? -12.359 5.280 -4.443 1.00 94.38 81 LYS A CA 1
ATOM 639 C C . LYS A 1 81 ? -11.804 4.617 -3.180 1.00 94.38 81 LYS A C 1
ATOM 641 O O . LYS A 1 81 ? -12.565 4.429 -2.243 1.00 94.38 81 LYS A O 1
ATOM 646 N N . LEU A 1 82 ? -10.502 4.338 -3.129 1.00 95.19 82 LEU A N 1
ATOM 647 C CA . LEU A 1 82 ? -9.851 3.759 -1.951 1.00 95.19 82 LEU A CA 1
ATOM 648 C C . LEU A 1 82 ? -9.940 4.679 -0.731 1.00 95.19 82 LEU A C 1
ATOM 650 O O . LEU A 1 82 ? -10.254 4.206 0.351 1.00 95.19 82 LEU A O 1
ATOM 654 N N . ASN A 1 83 ? -9.739 5.991 -0.901 1.00 94.56 83 ASN A N 1
ATOM 655 C CA . ASN A 1 83 ? -9.935 6.957 0.184 1.00 94.56 83 ASN A CA 1
ATOM 656 C C . ASN A 1 83 ? -11.379 6.929 0.694 1.00 94.56 83 ASN A C 1
ATOM 658 O O . ASN A 1 83 ? -11.603 6.866 1.897 1.00 94.56 83 ASN A O 1
ATOM 662 N N . LYS A 1 84 ? -12.367 6.927 -0.207 1.00 95.88 84 LYS A N 1
ATOM 663 C CA . LYS A 1 84 ? -13.777 6.803 0.178 1.00 95.88 84 LYS A CA 1
ATOM 664 C C . LYS A 1 84 ? -14.037 5.504 0.952 1.00 95.88 84 LYS A C 1
ATOM 666 O O . LYS A 1 84 ? -14.621 5.551 2.030 1.00 95.88 84 LYS A O 1
ATOM 671 N N . ASP A 1 85 ? -13.558 4.375 0.433 1.00 95.88 85 ASP A N 1
ATOM 672 C CA . ASP A 1 85 ? -13.726 3.061 1.060 1.00 95.88 85 ASP A CA 1
ATOM 673 C C . ASP A 1 85 ? -13.044 2.994 2.434 1.00 95.88 85 ASP A C 1
ATOM 675 O O . ASP A 1 85 ? -13.570 2.356 3.345 1.00 95.88 85 ASP A O 1
ATOM 679 N N . LEU A 1 86 ? -11.911 3.681 2.606 1.00 95.75 86 LEU A N 1
ATOM 680 C CA . LEU A 1 86 ? -11.205 3.801 3.878 1.00 95.75 86 LEU A CA 1
ATOM 681 C C . LEU A 1 86 ? -12.055 4.523 4.931 1.00 95.75 86 LEU A C 1
ATOM 683 O O . LEU A 1 86 ? -12.205 4.022 6.039 1.00 95.75 86 LEU A O 1
ATOM 687 N N . TYR A 1 87 ? -12.661 5.663 4.581 1.00 93.88 87 TYR A N 1
ATOM 688 C CA . TYR A 1 87 ? -13.513 6.426 5.505 1.00 93.88 87 TYR A CA 1
ATOM 689 C C . TYR A 1 87 ? -14.841 5.728 5.831 1.00 93.88 87 TYR A C 1
ATOM 691 O O . TYR A 1 87 ? -15.372 5.890 6.932 1.00 93.88 87 TYR A O 1
ATOM 699 N N . GLU A 1 88 ? -15.388 4.962 4.886 1.00 95.75 88 GLU A N 1
ATOM 700 C CA . GLU A 1 88 ? -16.638 4.209 5.057 1.00 95.75 88 GLU A CA 1
ATOM 701 C C . GLU A 1 88 ? -16.434 2.865 5.776 1.00 95.75 88 GLU A C 1
ATOM 703 O O . GLU A 1 88 ? -17.403 2.252 6.227 1.00 95.75 88 GLU A O 1
ATOM 708 N N . THR A 1 89 ? -15.194 2.384 5.892 1.00 96.75 89 THR A N 1
ATOM 709 C CA . THR A 1 89 ? -14.903 1.106 6.545 1.00 96.75 89 THR A CA 1
ATOM 710 C C . THR A 1 89 ? -15.023 1.236 8.063 1.00 96.75 89 THR A C 1
ATOM 712 O O . THR A 1 89 ? -14.395 2.079 8.697 1.00 96.75 89 THR A O 1
ATOM 715 N N . LYS A 1 90 ? -15.873 0.381 8.634 1.00 97.12 90 LYS A N 1
ATOM 716 C CA . LYS A 1 90 ? -16.199 0.271 10.059 1.00 97.12 90 LYS A CA 1
ATOM 717 C C . LYS A 1 90 ? -16.115 -1.200 10.483 1.00 97.12 90 LYS A C 1
ATOM 719 O O . LYS A 1 90 ? -16.225 -2.075 9.617 1.00 97.12 90 LYS A O 1
ATOM 724 N N . GLN A 1 91 ? -15.937 -1.460 11.775 1.00 96.38 91 GLN A N 1
ATOM 725 C CA . GLN A 1 91 ? -15.855 -2.805 12.346 1.00 96.38 91 GLN A CA 1
ATOM 726 C C . GLN A 1 91 ? -17.172 -3.576 12.158 1.00 96.38 91 GLN A C 1
ATOM 728 O O . GLN A 1 91 ? -17.155 -4.650 11.555 1.00 96.38 91 GLN A O 1
ATOM 733 N N . GLN A 1 92 ? -18.313 -2.989 12.541 1.00 95.19 92 GLN A N 1
ATOM 734 C CA . GLN A 1 92 ? -19.663 -3.522 12.293 1.00 95.19 92 GLN A CA 1
ATOM 735 C C . GLN A 1 92 ? -19.878 -4.944 12.838 1.00 95.19 92 GLN A C 1
ATOM 737 O O . GLN A 1 92 ? -20.415 -5.810 12.141 1.00 95.19 92 GLN A O 1
ATOM 742 N N . GLY A 1 93 ? -19.431 -5.196 14.064 1.00 93.88 93 GLY A N 1
ATOM 743 C CA . GLY A 1 93 ? -19.541 -6.473 14.767 1.00 93.88 93 GLY A CA 1
ATOM 744 C C . GLY A 1 93 ? -18.613 -7.565 14.236 1.00 93.88 93 GLY A C 1
ATOM 745 O O . GLY A 1 93 ? -18.744 -8.726 14.620 1.00 93.88 93 GLY A O 1
ATOM 746 N N . LYS A 1 94 ? -17.701 -7.236 13.313 1.00 95.38 94 LYS A N 1
ATOM 747 C CA . LYS A 1 94 ? -16.651 -8.159 12.870 1.00 95.38 94 LYS A CA 1
ATOM 748 C C . LYS A 1 94 ? -15.506 -8.168 13.866 1.00 95.38 94 LYS A C 1
ATOM 750 O O . LYS A 1 94 ? -15.289 -7.198 14.590 1.00 95.38 94 LYS A O 1
ATOM 755 N N . LYS A 1 95 ? -14.715 -9.237 13.806 1.00 96.25 95 LYS A N 1
ATOM 756 C CA . LYS A 1 95 ? -13.492 -9.339 14.594 1.00 96.25 95 LYS A CA 1
ATOM 757 C C . LYS A 1 95 ? -12.531 -8.190 14.288 1.00 96.25 95 LYS A C 1
ATOM 759 O O . LYS A 1 95 ? -12.371 -7.812 13.122 1.00 96.25 95 LYS A O 1
ATOM 764 N N . ILE A 1 96 ? -11.831 -7.702 15.305 1.00 96.94 96 ILE A N 1
ATOM 765 C CA . ILE A 1 96 ? -10.789 -6.675 15.225 1.00 96.94 96 ILE A CA 1
ATOM 766 C C . ILE A 1 96 ? -9.745 -7.062 14.176 1.00 96.94 96 ILE A C 1
ATOM 768 O O . ILE A 1 96 ? -9.394 -6.243 13.327 1.00 96.94 96 ILE A O 1
ATOM 772 N N . SER A 1 97 ? -9.321 -8.327 14.159 1.00 95.31 97 SER A N 1
ATOM 773 C CA . SER A 1 97 ? -8.368 -8.858 13.174 1.00 95.31 97 SER A CA 1
ATOM 774 C C . SER A 1 97 ? -8.881 -8.783 11.727 1.00 95.31 97 SER A C 1
ATOM 776 O O . SER A 1 97 ? -8.130 -8.418 10.816 1.00 95.31 97 SER A O 1
ATOM 778 N N . GLU A 1 98 ? -10.164 -9.069 11.489 1.00 96.25 98 GLU A N 1
ATOM 779 C CA . GLU A 1 98 ? -10.789 -8.957 10.163 1.00 96.25 98 GLU A CA 1
ATOM 780 C C . GLU A 1 98 ? -10.908 -7.493 9.722 1.00 96.25 98 GLU A C 1
ATOM 782 O O . GLU A 1 98 ? -10.603 -7.153 8.573 1.00 96.25 98 GLU A O 1
ATOM 787 N N . TYR A 1 99 ? -11.318 -6.616 10.641 1.00 97.44 99 TYR A N 1
ATOM 788 C CA . TYR A 1 99 ? -11.409 -5.178 10.405 1.00 97.44 99 TYR A CA 1
ATOM 789 C C . TYR A 1 99 ? -10.033 -4.567 10.094 1.00 97.44 99 TYR A C 1
ATOM 791 O O . TYR A 1 99 ? -9.877 -3.896 9.068 1.00 97.44 99 TYR A O 1
ATOM 799 N N . TYR A 1 100 ? -9.015 -4.874 10.903 1.00 96.88 100 TYR A N 1
ATOM 800 C CA . TYR A 1 100 ? -7.630 -4.459 10.675 1.00 96.88 100 TYR A CA 1
ATOM 801 C C . TYR A 1 100 ? -7.104 -4.953 9.328 1.00 96.88 100 TYR A C 1
ATOM 803 O O . TYR A 1 100 ? -6.559 -4.164 8.560 1.00 96.88 100 TYR A O 1
ATOM 811 N N . THR A 1 101 ? -7.314 -6.229 8.992 1.00 96.69 101 THR A N 1
ATOM 812 C CA . THR A 1 101 ? -6.842 -6.799 7.720 1.00 96.69 101 THR A CA 1
ATOM 813 C C . THR A 1 101 ? -7.432 -6.054 6.523 1.00 96.69 101 THR A C 1
ATOM 815 O O . THR A 1 101 ? -6.722 -5.744 5.563 1.00 96.69 101 THR A O 1
ATOM 818 N N . LYS A 1 102 ? -8.724 -5.704 6.585 1.00 97.06 102 LYS A N 1
ATOM 819 C CA . LYS A 1 102 ? -9.373 -4.911 5.537 1.00 97.06 102 LYS A CA 1
ATOM 820 C C . LYS A 1 102 ? -8.772 -3.505 5.433 1.00 97.06 102 LYS A C 1
ATOM 822 O O . LYS A 1 102 ? -8.469 -3.065 4.327 1.00 97.06 102 LYS A O 1
ATOM 827 N N . MET A 1 103 ? -8.589 -2.818 6.560 1.00 97.31 103 MET A N 1
ATOM 828 C CA . MET A 1 103 ? -7.977 -1.482 6.605 1.00 97.31 103 MET A CA 1
ATOM 829 C C . MET A 1 103 ? -6.548 -1.504 6.046 1.00 97.31 103 MET A C 1
ATOM 831 O O . MET A 1 103 ? -6.214 -0.704 5.172 1.00 97.31 103 MET A O 1
ATOM 835 N N . LYS A 1 104 ? -5.745 -2.488 6.466 1.00 96.25 104 LYS A N 1
ATOM 836 C CA . LYS A 1 104 ? -4.374 -2.708 6.001 1.00 96.25 104 LYS A CA 1
ATOM 837 C C . LYS A 1 104 ? -4.293 -2.874 4.493 1.00 96.25 104 LYS A C 1
ATOM 839 O O . LYS A 1 104 ? -3.498 -2.192 3.856 1.00 96.25 104 LYS A O 1
ATOM 844 N N . SER A 1 105 ? -5.162 -3.702 3.917 1.00 96.12 105 SER A N 1
ATOM 845 C CA . SER A 1 105 ? -5.208 -3.888 2.465 1.00 96.12 105 SER A CA 1
ATOM 846 C C . SER A 1 105 ? -5.477 -2.577 1.716 1.00 96.12 105 SER A C 1
ATOM 848 O O . SER A 1 105 ? -4.900 -2.363 0.651 1.00 96.12 105 SER A O 1
ATOM 850 N N . ILE A 1 106 ? -6.332 -1.698 2.252 1.00 96.25 106 ILE A N 1
ATOM 851 C CA . ILE A 1 106 ? -6.629 -0.399 1.630 1.00 96.25 106 ILE A CA 1
ATOM 852 C C . ILE A 1 106 ? -5.428 0.549 1.756 1.00 96.25 106 ILE A C 1
ATOM 854 O O . ILE A 1 106 ? -5.085 1.222 0.781 1.00 96.25 106 ILE A O 1
ATOM 858 N N . TRP A 1 107 ? -4.776 0.598 2.923 1.00 95.44 107 TRP A N 1
ATOM 859 C CA . TRP A 1 107 ? -3.574 1.412 3.132 1.00 95.44 107 TRP A CA 1
ATOM 860 C C . TRP A 1 107 ? -2.424 0.990 2.218 1.00 95.44 107 TRP A C 1
ATOM 862 O O . TRP A 1 107 ? -1.856 1.846 1.546 1.00 95.44 107 TRP A O 1
ATOM 872 N N . GLU A 1 108 ? -2.125 -0.307 2.136 1.00 92.50 108 GLU A N 1
ATOM 873 C CA . GLU A 1 108 ? -1.060 -0.839 1.275 1.00 92.50 108 GLU A CA 1
ATOM 874 C C . GLU A 1 108 ? -1.324 -0.521 -0.203 1.00 92.50 108 GLU A C 1
ATOM 876 O O . GLU A 1 108 ? -0.415 -0.131 -0.940 1.00 92.50 108 GLU A O 1
ATOM 881 N N . GLU A 1 109 ? -2.582 -0.615 -0.647 1.00 90.88 109 GLU A N 1
ATOM 882 C CA . GLU A 1 109 ? -2.929 -0.243 -2.015 1.00 90.88 109 GLU A CA 1
ATOM 883 C C . GLU A 1 109 ? -2.773 1.268 -2.252 1.00 90.88 109 GLU A C 1
ATOM 885 O O . GLU A 1 109 ? -2.196 1.670 -3.263 1.00 90.88 109 GLU A O 1
ATOM 890 N N . LEU A 1 110 ? -3.220 2.120 -1.324 1.00 91.06 110 LEU A N 1
ATOM 891 C CA . LEU A 1 110 ? -3.020 3.573 -1.411 1.00 91.06 110 LEU A CA 1
ATOM 892 C C . LEU A 1 110 ? -1.536 3.952 -1.461 1.00 91.06 110 LEU A C 1
ATOM 894 O O . LEU A 1 110 ? -1.144 4.769 -2.298 1.00 91.06 110 LEU A O 1
ATOM 898 N N . GLU A 1 111 ? -0.717 3.335 -0.613 1.00 87.56 111 GLU A N 1
ATOM 899 C CA . GLU A 1 111 ? 0.733 3.524 -0.584 1.00 87.56 111 GLU A CA 1
ATOM 900 C C . GLU A 1 111 ? 1.382 3.092 -1.899 1.00 87.56 111 GLU A C 1
ATOM 902 O O . GLU A 1 111 ? 2.200 3.831 -2.443 1.00 87.56 111 GLU A O 1
ATOM 907 N N . SER A 1 112 ? 0.950 1.970 -2.485 1.00 84.94 112 SER A N 1
ATOM 908 C CA . SER A 1 112 ? 1.446 1.516 -3.794 1.00 84.94 112 SER A CA 1
ATOM 909 C C . SER A 1 112 ? 1.162 2.508 -4.931 1.00 84.94 112 SER A C 1
ATOM 911 O O . SER A 1 112 ? 1.885 2.554 -5.926 1.00 84.94 112 SER A O 1
ATOM 913 N N . LEU A 1 113 ? 0.121 3.337 -4.785 1.00 83.94 113 LEU A N 1
ATOM 914 C CA . LEU A 1 113 ? -0.250 4.366 -5.755 1.00 83.94 113 LEU A CA 1
ATOM 915 C C . LEU A 1 113 ? 0.462 5.708 -5.489 1.00 83.94 113 LEU A C 1
ATOM 917 O O . LEU A 1 113 ? 0.346 6.641 -6.297 1.00 83.94 113 LEU A O 1
ATOM 921 N N . HIS A 1 114 ? 1.167 5.859 -4.366 1.00 76.94 114 HIS A N 1
ATOM 922 C CA . HIS A 1 114 ? 1.952 7.047 -4.042 1.00 76.94 114 HIS A CA 1
ATOM 923 C C . HIS A 1 114 ? 3.371 6.921 -4.611 1.00 76.94 114 HIS A C 1
ATOM 925 O O . HIS A 1 114 ? 4.241 6.273 -4.042 1.00 76.94 114 HIS A O 1
ATOM 931 N N . ALA A 1 115 ? 3.628 7.600 -5.731 1.00 69.62 115 ALA A N 1
ATOM 932 C CA . ALA A 1 115 ? 4.981 7.773 -6.246 1.00 69.62 115 ALA A CA 1
ATOM 933 C C . ALA A 1 115 ? 5.694 8.872 -5.444 1.00 69.62 115 ALA A C 1
ATOM 935 O O . ALA A 1 115 ? 5.558 10.060 -5.744 1.00 69.62 115 ALA A O 1
ATOM 936 N N . LEU A 1 116 ? 6.417 8.482 -4.393 1.00 72.44 116 LEU A N 1
ATOM 937 C CA . LEU A 1 116 ? 7.331 9.392 -3.707 1.00 72.44 116 LEU A CA 1
ATOM 938 C C . LEU A 1 116 ? 8.608 9.577 -4.546 1.00 72.44 116 LEU A C 1
ATOM 940 O O . LEU A 1 116 ? 9.065 8.629 -5.190 1.00 72.44 116 LEU A O 1
ATOM 944 N N . PRO A 1 117 ? 9.194 10.785 -4.567 1.00 72.62 117 PRO A N 1
ATOM 945 C CA . PRO A 1 117 ? 10.433 11.027 -5.292 1.00 72.62 117 PRO A CA 1
ATOM 946 C C . PRO A 1 117 ? 11.580 10.186 -4.716 1.00 72.62 117 PRO A C 1
ATOM 948 O O . PRO A 1 117 ? 11.709 10.034 -3.501 1.00 72.62 117 PRO A O 1
ATOM 951 N N . ILE A 1 118 ? 12.444 9.674 -5.596 1.00 73.62 118 ILE A N 1
ATOM 952 C CA . ILE A 1 118 ? 13.654 8.952 -5.190 1.00 73.62 118 ILE A CA 1
ATOM 953 C C . ILE A 1 118 ? 14.631 9.953 -4.570 1.00 73.62 118 ILE A C 1
ATOM 955 O O . ILE A 1 118 ? 15.061 10.905 -5.222 1.00 73.62 118 ILE A O 1
ATOM 959 N N . ILE A 1 119 ? 15.005 9.717 -3.315 1.00 76.44 119 ILE A N 1
ATOM 960 C CA . ILE A 1 119 ? 15.993 10.526 -2.604 1.00 76.44 119 ILE A CA 1
ATOM 961 C C . ILE A 1 119 ? 17.371 9.903 -2.827 1.00 76.44 119 ILE A C 1
ATOM 963 O O . ILE A 1 119 ? 17.640 8.795 -2.373 1.00 76.44 119 ILE A O 1
ATOM 967 N N . THR A 1 120 ? 18.255 10.616 -3.526 1.00 77.94 120 THR A N 1
ATOM 968 C CA . THR A 1 120 ? 19.616 10.140 -3.829 1.00 77.94 120 THR A CA 1
ATOM 969 C C . THR A 1 120 ? 20.650 10.539 -2.778 1.00 77.94 120 THR A C 1
ATOM 971 O O . THR A 1 120 ? 21.697 9.910 -2.698 1.00 77.94 120 THR A O 1
ATOM 974 N N . ASN A 1 121 ? 20.364 11.565 -1.968 1.00 83.38 121 ASN A N 1
ATOM 975 C CA . ASN A 1 121 ? 21.246 12.067 -0.914 1.00 83.38 121 ASN A CA 1
ATOM 976 C C . ASN A 1 121 ? 20.460 12.207 0.395 1.00 83.38 121 ASN A C 1
ATOM 978 O O . ASN A 1 121 ? 19.521 12.998 0.471 1.00 83.38 121 ASN A O 1
ATOM 982 N N . ILE A 1 122 ? 20.850 11.454 1.423 1.00 85.62 122 ILE A N 1
ATOM 983 C CA . ILE A 1 122 ? 20.215 11.490 2.744 1.00 85.62 122 ILE A CA 1
ATOM 984 C C . ILE A 1 122 ? 21.033 12.4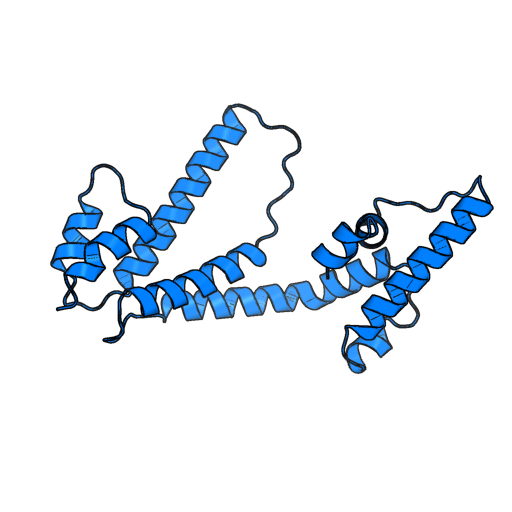15 3.647 1.00 85.62 122 ILE A C 1
ATOM 986 O O . ILE A 1 122 ? 22.138 12.065 4.056 1.00 85.62 122 ILE A O 1
ATOM 990 N N . THR A 1 123 ? 20.496 13.596 3.956 1.00 91.75 123 THR A N 1
ATOM 991 C CA . THR A 1 123 ? 21.049 14.477 4.999 1.00 91.75 123 THR A CA 1
ATOM 992 C C . THR A 1 123 ? 20.373 14.214 6.350 1.00 91.75 123 THR A C 1
ATOM 994 O O . THR A 1 123 ? 19.371 13.490 6.432 1.00 91.75 123 THR A O 1
ATOM 997 N N . SER A 1 124 ? 20.904 14.802 7.427 1.00 91.88 124 SER A N 1
ATOM 998 C CA . SER A 1 124 ? 20.289 14.765 8.762 1.00 91.88 124 SER A CA 1
ATOM 999 C C . SER A 1 124 ? 18.878 15.352 8.763 1.00 91.88 124 SER A C 1
ATOM 1001 O O . SER A 1 124 ? 17.966 14.787 9.365 1.00 91.88 124 SER A O 1
ATOM 1003 N N . GLU A 1 125 ? 18.678 16.453 8.044 1.00 92.94 125 GLU A N 1
ATOM 1004 C CA . GLU A 1 125 ? 17.400 17.162 7.948 1.00 92.94 125 GLU A CA 1
ATOM 1005 C C . GLU A 1 125 ? 16.381 16.318 7.184 1.00 92.94 125 GLU A C 1
ATOM 1007 O O . GLU A 1 125 ? 15.247 16.167 7.634 1.00 92.94 125 GLU A O 1
ATOM 1012 N N . VAL A 1 126 ? 16.801 15.703 6.071 1.00 89.50 126 VAL A N 1
ATOM 1013 C CA . VAL A 1 126 ? 15.954 14.794 5.286 1.00 89.50 126 VAL A CA 1
ATOM 1014 C C . VAL A 1 126 ? 15.557 13.575 6.120 1.00 89.50 126 VAL A C 1
ATOM 1016 O O . VAL A 1 126 ? 14.385 13.215 6.146 1.00 89.50 126 VAL A O 1
ATOM 1019 N N . SER A 1 127 ? 16.490 12.974 6.862 1.00 88.75 127 SER A N 1
ATOM 1020 C CA . SER A 1 127 ? 16.194 11.839 7.752 1.00 88.75 127 SER A CA 1
ATOM 1021 C C . SER A 1 127 ? 15.194 12.200 8.855 1.00 88.75 127 SER A C 1
ATOM 1023 O O . SER A 1 127 ? 14.250 11.450 9.116 1.00 88.75 127 SER A O 1
ATOM 1025 N N . SER A 1 128 ? 15.378 13.360 9.492 1.00 92.25 128 SER A N 1
ATOM 1026 C CA . SER A 1 128 ? 14.474 13.869 10.530 1.00 92.25 128 SER A CA 1
ATOM 1027 C C . SER A 1 128 ? 13.074 14.150 9.972 1.00 92.25 128 SER A C 1
ATOM 1029 O O . SER A 1 128 ? 12.065 13.757 10.568 1.00 92.25 128 SER A O 1
ATOM 1031 N N . PHE A 1 129 ? 13.005 14.750 8.779 1.00 90.69 129 PHE A N 1
ATOM 1032 C CA . PHE A 1 129 ? 11.754 14.987 8.069 1.00 90.69 129 PHE A CA 1
ATOM 1033 C C . PHE A 1 129 ? 11.039 13.679 7.718 1.00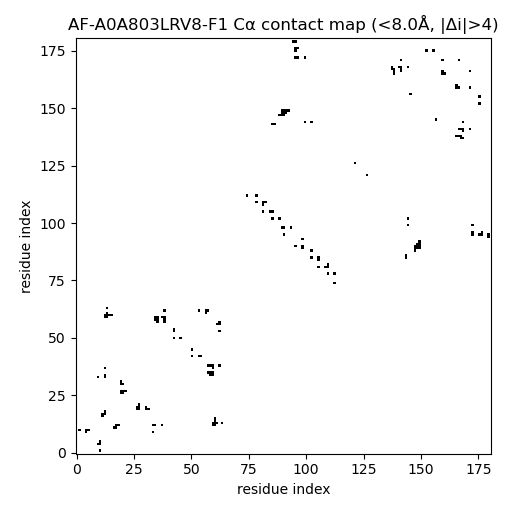 90.69 129 PHE A C 1
ATOM 1035 O O . PHE A 1 129 ? 9.860 13.540 8.027 1.00 90.69 129 PHE A O 1
ATOM 1042 N N . LEU A 1 130 ? 11.743 12.699 7.141 1.00 89.38 130 LEU A N 1
ATOM 1043 C CA . LEU A 1 130 ? 11.169 11.392 6.804 1.00 89.38 130 LEU A CA 1
ATOM 1044 C C . LEU A 1 130 ? 10.650 10.665 8.045 1.00 89.38 130 LEU A C 1
ATOM 1046 O O . LEU A 1 130 ? 9.559 10.111 8.014 1.00 89.38 130 LEU A O 1
ATOM 1050 N N . THR A 1 131 ? 11.389 10.719 9.154 1.00 91.12 131 THR A N 1
ATOM 1051 C CA . THR A 1 131 ? 10.947 10.132 10.429 1.00 91.12 131 THR A CA 1
ATOM 1052 C C . THR A 1 131 ? 9.662 10.795 10.925 1.00 91.12 131 THR A C 1
ATOM 1054 O O . THR A 1 131 ? 8.723 10.112 11.333 1.00 91.12 131 THR A O 1
ATOM 1057 N N . SER A 1 132 ? 9.596 12.126 10.848 1.00 92.31 132 SER A N 1
ATOM 1058 C CA . SER A 1 132 ? 8.415 12.899 11.249 1.00 92.31 132 SER A CA 1
ATOM 1059 C C . SER A 1 132 ? 7.212 12.614 10.345 1.00 92.31 132 SER A C 1
ATOM 1061 O O . SER A 1 132 ? 6.101 12.443 10.841 1.00 92.31 132 SER A O 1
ATOM 1063 N N . LEU A 1 133 ? 7.438 12.501 9.034 1.00 90.56 133 LEU A N 1
ATOM 1064 C CA . LEU A 1 133 ? 6.414 12.165 8.048 1.00 90.56 133 LEU A CA 1
ATOM 1065 C C . LEU A 1 133 ? 5.865 10.752 8.273 1.00 90.56 133 LEU A C 1
ATOM 1067 O O . LEU A 1 133 ? 4.651 10.580 8.337 1.00 90.56 133 LEU A O 1
ATOM 1071 N N . SER A 1 134 ? 6.739 9.757 8.455 1.00 90.19 134 SER A N 1
ATOM 1072 C CA . SER A 1 134 ? 6.327 8.384 8.761 1.00 90.19 134 SER A CA 1
ATOM 1073 C C . SER A 1 134 ? 5.518 8.326 10.051 1.00 90.19 134 SER A C 1
ATOM 1075 O O . SER A 1 134 ? 4.452 7.722 10.076 1.00 90.19 134 SER A O 1
ATOM 1077 N N . LYS A 1 135 ? 5.963 9.021 11.107 1.00 92.56 135 LYS A N 1
ATOM 1078 C CA . LYS A 1 135 ? 5.207 9.112 12.361 1.00 92.56 135 LYS A CA 1
ATOM 1079 C C . LYS A 1 135 ? 3.810 9.700 12.135 1.00 92.56 135 LYS A C 1
ATOM 1081 O O . LYS A 1 135 ? 2.830 9.130 12.599 1.00 92.56 135 LYS A O 1
ATOM 1086 N N . GLN A 1 136 ? 3.709 10.791 11.379 1.00 93.38 136 GLN A N 1
ATOM 1087 C CA . GLN A 1 136 ? 2.427 11.414 11.052 1.00 93.38 136 GLN A CA 1
ATOM 1088 C C . GLN A 1 136 ? 1.514 10.479 10.237 1.00 93.38 136 GLN A C 1
ATOM 1090 O O . GLN A 1 136 ? 0.298 10.486 10.424 1.00 93.38 136 GLN A O 1
ATOM 1095 N N . MET A 1 137 ? 2.064 9.687 9.315 1.00 92.38 137 MET A N 1
ATOM 1096 C CA . MET A 1 137 ? 1.288 8.706 8.547 1.00 92.38 137 MET A CA 1
ATOM 1097 C C . MET A 1 137 ? 0.732 7.599 9.446 1.00 92.38 137 MET A C 1
ATOM 1099 O O . MET A 1 137 ? -0.448 7.268 9.342 1.00 92.38 137 MET A O 1
ATOM 1103 N N . GLU A 1 138 ? 1.549 7.076 10.358 1.00 94.31 138 GLU A N 1
ATOM 1104 C CA . GLU A 1 138 ? 1.136 6.035 11.303 1.00 94.31 138 GLU A CA 1
ATOM 1105 C C . GLU A 1 138 ? 0.083 6.541 12.302 1.00 94.31 138 GLU A C 1
ATOM 1107 O O . GLU A 1 138 ? -0.903 5.851 12.560 1.00 94.31 138 GLU A O 1
ATOM 1112 N N . GLU A 1 139 ? 0.201 7.786 12.774 1.00 95.25 139 GLU A N 1
ATOM 1113 C CA . GLU A 1 139 ? -0.835 8.428 13.596 1.00 95.25 139 GLU A CA 1
ATOM 1114 C C . GLU A 1 139 ? -2.170 8.550 12.844 1.00 95.25 139 GLU A C 1
ATOM 1116 O O . GLU A 1 139 ? -3.227 8.239 13.395 1.00 95.25 139 GLU A O 1
ATOM 1121 N N . HIS A 1 140 ? -2.149 8.933 11.562 1.00 95.00 140 HIS A N 1
ATOM 1122 C CA . HIS A 1 140 ? -3.374 8.979 10.760 1.00 95.00 140 HIS A CA 1
ATOM 1123 C C . HIS A 1 140 ? -4.016 7.601 10.588 1.00 95.00 140 HIS A C 1
ATOM 1125 O O . HIS A 1 140 ? -5.241 7.498 10.699 1.00 95.00 140 HIS A O 1
ATOM 1131 N N . LYS A 1 141 ? -3.221 6.549 10.344 1.00 96.44 141 LYS A N 1
ATOM 1132 C CA . LYS A 1 141 ? -3.733 5.172 10.266 1.00 96.44 141 LYS A CA 1
ATOM 1133 C C . LYS A 1 141 ? -4.384 4.759 11.584 1.00 96.44 141 LYS A C 1
ATOM 1135 O O . LYS A 1 141 ? -5.498 4.234 11.568 1.00 96.44 141 LYS A O 1
ATOM 1140 N N . LEU A 1 142 ? -3.747 5.069 12.718 1.00 97.25 142 LEU A N 1
ATOM 1141 C CA . LEU A 1 142 ? -4.312 4.826 14.046 1.00 97.25 142 LEU A CA 1
ATOM 1142 C C . LEU A 1 142 ? -5.652 5.541 14.222 1.00 97.25 142 LEU A C 1
ATOM 1144 O O . LEU A 1 142 ? -6.635 4.908 14.599 1.00 97.25 142 LEU A O 1
ATOM 1148 N N . PHE A 1 143 ? -5.736 6.834 13.913 1.00 96.56 143 PHE A N 1
ATOM 1149 C CA . PHE A 1 143 ? -6.989 7.575 14.064 1.00 96.56 143 PHE A CA 1
ATOM 1150 C C . PHE A 1 143 ? -8.097 7.034 13.162 1.00 96.56 143 PHE A C 1
ATOM 1152 O O . PHE A 1 143 ? -9.234 6.891 13.608 1.00 96.56 143 PHE A O 1
ATOM 1159 N N . GLN A 1 144 ? -7.787 6.691 11.910 1.00 96.62 144 GLN A N 1
ATOM 1160 C CA . GLN A 1 144 ? -8.750 6.065 11.002 1.00 96.62 144 GLN A CA 1
ATOM 1161 C C . GLN A 1 144 ? -9.254 4.729 11.553 1.00 96.62 144 GLN A C 1
ATOM 1163 O O . GLN A 1 144 ? -10.462 4.501 11.576 1.00 96.62 144 GLN A O 1
ATOM 1168 N N . PHE A 1 145 ? -8.343 3.888 12.047 1.00 97.62 145 PHE A N 1
ATOM 1169 C CA . PHE A 1 145 ? -8.676 2.613 12.672 1.00 97.62 145 PHE A CA 1
ATOM 1170 C C . PHE A 1 145 ? -9.606 2.800 13.876 1.00 97.62 145 PHE A C 1
ATOM 1172 O O . PHE A 1 145 ? -10.714 2.265 13.870 1.00 97.62 145 PHE A O 1
ATOM 1179 N N . LEU A 1 146 ? -9.208 3.628 14.849 1.00 96.75 146 LEU A N 1
ATOM 1180 C CA . LEU A 1 146 ? -9.960 3.890 16.082 1.00 96.75 146 LEU A CA 1
ATOM 1181 C C . LEU A 1 146 ? -11.333 4.535 15.833 1.00 96.75 146 LEU A C 1
ATOM 1183 O O . LEU A 1 146 ? -12.286 4.272 16.567 1.00 96.75 146 LEU A O 1
ATOM 1187 N N . ASN A 1 147 ? -11.453 5.374 14.801 1.00 95.62 147 ASN A N 1
ATOM 1188 C CA . ASN A 1 147 ? -12.718 6.006 14.419 1.00 95.62 147 ASN A CA 1
ATOM 1189 C C . ASN A 1 147 ? -13.711 5.029 13.782 1.00 95.62 147 ASN A C 1
ATOM 1191 O O . ASN A 1 147 ? -14.893 5.363 13.650 1.00 95.62 147 ASN A O 1
ATOM 1195 N N . GLY A 1 148 ? -13.242 3.879 13.298 1.00 96.31 148 GLY A N 1
ATOM 1196 C CA . GLY A 1 148 ? -14.097 2.855 12.713 1.00 96.31 148 GLY A CA 1
ATOM 1197 C C . GLY A 1 148 ? -14.388 1.661 13.612 1.00 96.31 148 GLY A C 1
ATOM 1198 O O . GLY A 1 148 ? -15.206 0.838 13.211 1.00 96.31 148 GLY A O 1
ATOM 1199 N N . LEU A 1 149 ? -13.775 1.593 14.797 1.00 96.94 149 LEU A N 1
ATOM 1200 C CA . LEU A 1 149 ? -14.144 0.632 15.836 1.00 96.94 149 LEU A CA 1
ATOM 1201 C C . LEU A 1 149 ? -15.584 0.846 16.301 1.00 96.94 149 LEU A C 1
ATOM 1203 O O . LEU A 1 149 ? -16.075 1.980 16.314 1.00 96.94 149 LEU A O 1
ATOM 1207 N N . ASP A 1 150 ? -16.224 -0.246 16.703 1.00 96.75 150 ASP A N 1
ATOM 1208 C CA . ASP A 1 150 ? -17.562 -0.207 17.279 1.00 96.75 150 ASP A CA 1
ATOM 1209 C C . ASP A 1 150 ? -17.553 0.499 18.646 1.00 96.75 150 ASP A C 1
ATOM 1211 O O . ASP A 1 150 ? -16.532 0.578 19.337 1.00 96.75 150 ASP A O 1
ATOM 1215 N N . ASP A 1 151 ? -18.705 1.048 19.038 1.00 95.06 151 ASP A N 1
ATOM 1216 C CA . ASP A 1 151 ? -18.817 1.920 20.217 1.00 95.06 151 ASP A CA 1
ATOM 1217 C C . ASP A 1 151 ? -18.482 1.214 21.542 1.00 95.06 151 ASP A C 1
ATOM 1219 O O . ASP A 1 151 ? -18.112 1.876 22.515 1.00 95.06 151 ASP A O 1
ATOM 1223 N N . GLU A 1 152 ? -18.556 -0.120 21.576 1.00 94.81 152 GLU A N 1
ATOM 1224 C CA . GLU A 1 152 ? -18.189 -0.943 22.735 1.00 94.81 152 GLU A CA 1
ATOM 1225 C C . GLU A 1 152 ? -16.714 -0.786 23.141 1.00 94.81 152 GLU A C 1
ATOM 1227 O O . GLU A 1 152 ? -16.408 -0.807 24.332 1.00 94.81 152 GLU A O 1
ATOM 1232 N N . TYR A 1 153 ? -15.822 -0.489 22.188 1.00 95.50 153 TYR A N 1
ATOM 1233 C CA . TYR A 1 153 ? -14.398 -0.229 22.447 1.00 95.50 153 TYR A CA 1
ATOM 1234 C C . TYR A 1 153 ? -14.113 1.220 22.870 1.00 95.50 153 TYR A C 1
ATOM 1236 O O . TYR A 1 153 ? -12.959 1.661 22.887 1.00 95.50 153 TYR A O 1
ATOM 1244 N N . GLY A 1 154 ? -15.147 2.009 23.183 1.00 94.50 154 GLY A N 1
ATOM 1245 C CA . GLY A 1 154 ? -15.021 3.401 23.616 1.00 94.50 154 GLY A CA 1
ATOM 1246 C C . GLY A 1 154 ? -13.983 3.622 24.731 1.00 94.50 154 GLY A C 1
ATOM 1247 O O . GLY A 1 154 ? -13.119 4.490 24.560 1.00 94.50 154 GLY A O 1
ATOM 1248 N N . PRO A 1 155 ? -14.007 2.850 25.838 1.00 94.81 155 PRO A N 1
ATOM 1249 C CA . PRO A 1 155 ? -13.020 2.960 26.915 1.00 94.81 155 PRO A CA 1
ATOM 1250 C C . PRO A 1 155 ? -11.583 2.681 26.453 1.00 94.81 155 PRO A C 1
ATOM 1252 O O . PRO A 1 155 ? -10.674 3.466 26.735 1.00 94.81 155 PRO A O 1
ATOM 1255 N N . GLN A 1 156 ? -11.380 1.607 25.689 1.00 95.12 156 GLN A N 1
ATOM 1256 C CA . GLN A 1 156 ? -10.080 1.186 25.170 1.00 95.12 156 GLN A CA 1
ATOM 1257 C C . GLN A 1 156 ? -9.526 2.227 24.189 1.00 95.12 156 GLN A C 1
ATOM 1259 O O . GLN A 1 156 ? -8.345 2.573 24.246 1.00 95.12 156 GLN A O 1
ATOM 1264 N N . ARG A 1 157 ? -10.385 2.815 23.345 1.00 95.19 157 ARG A N 1
ATOM 1265 C CA . ARG A 1 157 ? -10.027 3.934 22.461 1.00 95.19 157 ARG A CA 1
ATOM 1266 C C . ARG A 1 157 ? -9.520 5.135 23.256 1.00 95.19 157 ARG A C 1
ATOM 1268 O O . ARG A 1 157 ? -8.485 5.696 22.905 1.00 95.19 157 ARG A O 1
ATOM 1275 N N . SER A 1 158 ? -10.215 5.525 24.325 1.00 94.50 158 SER A N 1
ATOM 1276 C CA . SER A 1 158 ? -9.764 6.618 25.195 1.00 94.50 158 SER A CA 1
ATOM 1277 C C . SER A 1 158 ? -8.417 6.311 25.848 1.00 94.50 158 SER A C 1
ATOM 1279 O O . SER A 1 158 ? -7.545 7.177 25.862 1.00 94.50 158 SER A O 1
ATOM 1281 N N . GLN A 1 159 ? -8.210 5.082 26.326 1.00 94.50 159 GLN A N 1
ATOM 1282 C CA . GLN A 1 159 ? -6.944 4.675 26.933 1.00 94.50 159 GLN A CA 1
ATOM 1283 C C . GLN A 1 159 ? -5.775 4.719 25.938 1.00 94.50 159 GLN A C 1
ATOM 1285 O O . GLN A 1 159 ? -4.718 5.256 26.271 1.00 94.50 159 GLN A O 1
ATOM 1290 N N . LEU A 1 160 ? -5.971 4.224 24.711 1.00 95.19 160 LEU A N 1
ATOM 1291 C CA . LEU A 1 160 ? -4.962 4.277 23.646 1.00 95.19 160 LEU A CA 1
ATOM 1292 C C . LEU A 1 160 ? -4.579 5.724 23.292 1.00 95.19 160 LEU A C 1
ATOM 1294 O O . LEU A 1 160 ? -3.402 6.026 23.106 1.00 95.19 160 LEU A O 1
ATOM 1298 N N . LEU A 1 161 ? -5.556 6.635 23.249 1.00 94.19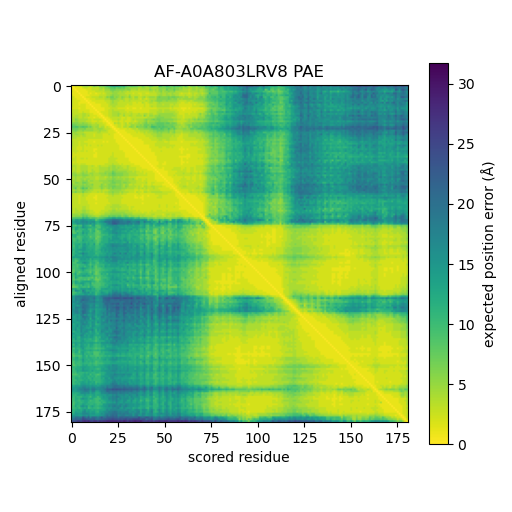 161 LEU A N 1
ATOM 1299 C CA . LEU A 1 161 ? -5.329 8.056 22.953 1.00 94.19 161 LEU A CA 1
ATOM 1300 C C . LEU A 1 161 ? -4.638 8.823 24.093 1.00 94.19 161 LEU A C 1
ATOM 1302 O O . LEU A 1 161 ?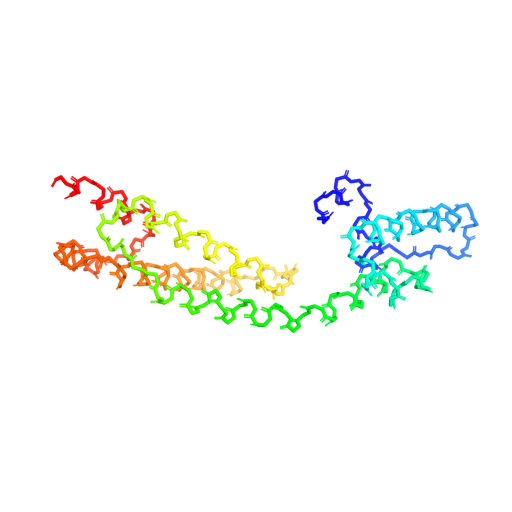 -4.063 9.881 23.850 1.00 94.19 161 LEU A O 1
ATOM 1306 N N . MET A 1 162 ? -4.684 8.311 25.325 1.00 93.75 162 MET A N 1
ATOM 1307 C CA . MET A 1 162 ? -4.023 8.915 26.489 1.00 93.75 162 MET A CA 1
ATOM 1308 C C . MET A 1 162 ? -2.559 8.484 26.658 1.00 93.75 162 MET A C 1
ATOM 1310 O O . MET A 1 162 ? -1.879 8.972 27.563 1.00 93.75 162 MET A O 1
ATOM 1314 N N . MET A 1 163 ? -2.056 7.572 25.823 1.00 91.44 163 MET A N 1
ATOM 1315 C CA . MET A 1 163 ? -0.662 7.134 25.886 1.00 91.44 163 MET A CA 1
ATOM 1316 C C . MET A 1 163 ? 0.294 8.286 25.541 1.00 91.44 163 MET A C 1
ATOM 1318 O O . MET A 1 163 ? 0.085 9.013 24.573 1.00 91.44 163 MET A O 1
ATOM 1322 N N . THR A 1 164 ? 1.394 8.419 26.294 1.00 84.75 164 THR A N 1
ATOM 1323 C CA . THR A 1 164 ? 2.428 9.453 26.064 1.00 84.75 164 THR A CA 1
ATOM 1324 C C . THR A 1 164 ? 2.992 9.418 24.641 1.00 84.75 164 THR A C 1
ATOM 1326 O O . THR A 1 164 ? 3.351 10.453 24.082 1.00 84.75 164 THR A O 1
ATOM 1329 N N . ALA A 1 165 ? 3.077 8.223 24.058 1.00 89.69 165 ALA A N 1
ATOM 1330 C CA . ALA A 1 165 ? 3.361 8.013 22.649 1.00 89.69 165 ALA A CA 1
ATOM 1331 C C . ALA A 1 165 ? 2.237 7.166 22.055 1.00 89.69 165 ALA A C 1
ATOM 1333 O O . ALA A 1 165 ? 1.936 6.091 22.579 1.00 89.69 165 ALA A O 1
ATOM 1334 N N . LEU A 1 166 ? 1.633 7.656 20.972 1.00 93.62 166 LEU A N 1
ATOM 1335 C CA . LEU A 1 166 ? 0.577 6.932 20.280 1.00 93.62 166 LEU A CA 1
ATOM 1336 C C . LEU A 1 166 ? 1.138 5.628 19.689 1.00 93.62 166 LEU A C 1
ATOM 1338 O O . LEU A 1 166 ? 2.215 5.648 19.082 1.00 93.62 166 LEU A O 1
ATOM 1342 N N . PRO A 1 167 ? 0.448 4.495 19.887 1.00 94.69 167 PRO A N 1
ATOM 1343 C CA . PRO A 1 167 ? 0.902 3.206 19.391 1.00 94.69 167 PRO A CA 1
ATOM 1344 C C . PRO A 1 167 ? 0.687 3.072 17.878 1.00 94.69 167 PRO A C 1
ATOM 1346 O O . PRO A 1 167 ? -0.152 3.746 17.288 1.00 94.69 167 PRO A O 1
ATOM 1349 N N . PHE A 1 168 ? 1.400 2.134 17.255 1.00 94.94 168 PHE A N 1
ATOM 1350 C CA . PHE A 1 168 ? 1.055 1.672 15.909 1.00 94.94 168 PHE A CA 1
ATOM 1351 C C . PHE A 1 168 ? -0.277 0.914 15.924 1.00 94.94 168 PHE A C 1
ATOM 1353 O O . PHE A 1 168 ? -0.703 0.402 16.966 1.00 94.94 168 PHE A O 1
ATOM 1360 N N . VAL A 1 169 ? -0.921 0.803 14.761 1.00 96.38 169 VAL A N 1
ATOM 1361 C CA . VAL A 1 169 ? -2.209 0.107 14.628 1.00 96.38 169 VAL A CA 1
ATOM 1362 C C . VAL A 1 169 ? -2.096 -1.351 15.071 1.00 96.38 169 VAL A C 1
ATOM 1364 O O . VAL A 1 169 ? -2.983 -1.853 15.750 1.00 96.38 169 VAL A O 1
ATOM 1367 N N . GLU A 1 170 ? -0.988 -2.017 14.755 1.00 94.56 170 GLU A N 1
ATOM 1368 C CA . GLU A 1 170 ? -0.700 -3.397 15.150 1.00 94.56 170 GLU A CA 1
ATOM 1369 C C . GLU A 1 170 ? -0.718 -3.554 16.672 1.00 94.56 170 GLU A C 1
ATOM 1371 O O . GLU A 1 170 ? -1.354 -4.458 17.207 1.00 94.56 170 GLU A O 1
ATOM 1376 N N . THR A 1 171 ? -0.061 -2.635 17.380 1.00 94.31 171 THR A N 1
ATOM 1377 C CA . THR A 1 171 ? -0.032 -2.629 18.844 1.00 94.31 171 THR A CA 1
ATOM 1378 C C . THR A 1 171 ? -1.420 -2.358 19.420 1.00 94.31 171 THR A C 1
ATOM 1380 O O . THR A 1 171 ? -1.801 -2.986 20.405 1.00 94.31 171 THR A O 1
ATOM 1383 N N . ALA A 1 172 ? -2.193 -1.459 18.801 1.00 95.12 172 ALA A N 1
ATOM 1384 C CA . ALA A 1 172 ? -3.579 -1.215 19.189 1.00 95.12 172 ALA A CA 1
ATOM 1385 C C . ALA A 1 172 ? -4.462 -2.458 18.973 1.00 95.12 172 ALA A C 1
ATOM 1387 O O . ALA A 1 172 ? -5.272 -2.770 19.838 1.00 95.12 172 ALA A O 1
ATOM 1388 N N . CYS A 1 173 ? -4.273 -3.207 17.881 1.00 94.44 173 CYS A N 1
ATOM 1389 C CA . CYS A 1 173 ? -4.996 -4.458 17.632 1.00 94.44 173 CYS A CA 1
ATOM 1390 C C . CYS A 1 173 ? -4.703 -5.495 18.717 1.00 94.44 173 CYS A C 1
ATOM 1392 O O . CYS A 1 173 ? -5.635 -5.988 19.341 1.00 94.44 173 CYS A O 1
ATOM 1394 N N . CYS A 1 174 ? -3.425 -5.744 19.025 1.00 93.12 174 CYS A N 1
ATOM 1395 C CA . CYS A 1 174 ? -3.031 -6.674 20.091 1.00 93.12 174 CYS A CA 1
ATOM 1396 C C . CYS A 1 174 ? -3.614 -6.301 21.465 1.00 93.12 174 CYS A C 1
ATOM 1398 O O . CYS A 1 174 ? -3.807 -7.169 22.311 1.00 93.12 174 CYS A O 1
ATOM 1400 N N . TYR A 1 175 ? -3.851 -5.010 21.705 1.00 93.06 175 TYR A N 1
ATOM 1401 C CA . TYR A 1 175 ? -4.465 -4.517 22.935 1.00 93.06 175 TYR A CA 1
ATOM 1402 C C . TYR A 1 175 ? -5.990 -4.724 22.969 1.00 93.06 175 TYR A C 1
ATOM 1404 O O . TYR A 1 175 ? -6.545 -4.927 24.042 1.00 93.06 175 TYR A O 1
ATOM 1412 N N . LEU A 1 176 ? -6.657 -4.682 21.812 1.00 93.44 176 LEU A N 1
ATOM 1413 C CA . LEU A 1 176 ? -8.115 -4.785 21.686 1.00 93.44 176 LEU A CA 1
ATOM 1414 C C . LEU A 1 176 ? -8.612 -6.228 21.522 1.00 93.44 176 LEU A C 1
ATOM 1416 O O . LEU A 1 176 ? -9.691 -6.548 22.002 1.00 93.44 176 LEU A O 1
ATOM 1420 N N . GLU A 1 177 ? -7.842 -7.100 20.867 1.00 91.75 177 GLU A N 1
ATOM 1421 C CA . GLU A 1 177 ? -8.222 -8.500 20.609 1.00 91.75 177 GLU A CA 1
ATOM 1422 C C . GLU A 1 177 ? -8.611 -9.307 21.869 1.00 91.75 177 GLU A C 1
ATOM 1424 O O . GLU A 1 177 ? -9.560 -10.087 21.798 1.00 91.75 177 GLU A O 1
ATOM 1429 N N . PRO A 1 178 ? -7.953 -9.148 23.036 1.00 90.88 178 PRO A N 1
ATOM 1430 C CA . PRO A 1 178 ? -8.374 -9.841 24.256 1.00 90.88 178 PRO A CA 1
ATOM 1431 C C . PRO A 1 178 ? -9.759 -9.424 24.778 1.00 90.88 178 PRO A C 1
ATOM 1433 O O . PRO A 1 178 ? -10.369 -10.172 25.539 1.00 90.88 178 PRO A O 1
ATOM 1436 N N . GLU A 1 179 ? -10.250 -8.248 24.385 1.00 84.88 179 GLU A N 1
ATOM 1437 C CA . GLU A 1 179 ? -11.495 -7.655 24.882 1.00 84.88 179 GLU A CA 1
ATOM 1438 C C . GLU A 1 179 ? -12.733 -8.090 24.069 1.00 84.88 179 GLU A C 1
ATOM 1440 O O . GLU A 1 179 ? -13.850 -7.795 24.479 1.00 84.88 179 GLU A O 1
ATOM 1445 N N . GLU A 1 180 ? -12.570 -8.829 22.959 1.00 82.06 180 GLU A N 1
ATOM 1446 C CA . GLU A 1 180 ? -13.663 -9.289 22.069 1.00 82.06 180 GLU A CA 1
ATOM 1447 C C . GLU A 1 180 ? -14.533 -10.440 22.640 1.00 82.06 180 GLU A C 1
ATOM 1449 O O . GLU A 1 180 ? -15.150 -11.187 21.875 1.00 82.06 180 GLU A O 1
ATOM 1454 N N . SER A 1 181 ? -14.523 -10.660 23.961 1.00 59.91 181 SER A N 1
ATOM 1455 C CA . SER A 1 181 ? -15.135 -11.840 24.611 1.00 59.91 181 SER A CA 1
ATOM 1456 C C . SER A 1 181 ? -16.663 -11.871 24.565 1.00 59.91 181 SER A C 1
ATOM 1458 O O . SER A 1 181 ? -17.295 -10.840 24.881 1.00 59.91 181 SER A O 1
#

Radius of gyration: 23.12 Å; Cα contacts (8 Å, |Δi|>4): 103; chains: 1; bounding box: 49×29×61 Å

Sequence (181 aa):
MEIALAGKRKLGFVTGTLRKDHDDEVKSEAWETCNSMIISWILGSVSNSIKQSIVFVNSSSHLWTELERRFSLTNGSRKHKLNKDLYETKQQGKKISEYYTKMKSIWEELESLHALPIITNITSEVSSFLTSLSKQMEEHKLFQFLNGLDDEYGPQRSQLLMMTALPFVETACCYLEPEES

Secondary structure (DSSP, 8-state):
-HHHHHHTT-THHHHT-SPPPSS-HHHHHHHHHHHHHHHHHHHHHS-HHHHHHHTT---HHHHHHHHHHHHHHHHHHHHHHHHHHHHH---TTS-HHHHHHHHHHHHHHHHHT--PPP-S---HHHHHHHHHHHHHHHHHHHHHHHHHS-GGGHHHHHHHHTSSSPPPHHHHHHHHGGG--

Foldseek 3Di:
DQVVCVVVVNNCQQQVVDDADPVDPVSNVVSQVSQVVLLVVVLVVDDPVLNVVQVPPSGNNVSNVVVCVVCLVVLVVVLVVLVVCLQVQACVLPALVVSVVVNVVSVVVNVVSDDDDDDPDDDPVNVVVVVVVVLVVQVVSLVSSLVRYDCVCVVLSVVQVPDPRRDGSVVSSVVCNVVSD